Protein AF-A0A2M6UFF2-F1 (afdb_monomer)

Sequence (283 aa):
MGRYRVQVYFRDRIDSVSSISIDEFSKLTEFRKQLEPRGVLYRLFKNDDELQREVRVNIQRPIQEYLKSNEIDFTPHGQPKDFDVSVKDAPAATESAIPVEDFGILDRAEEAEKAIDSTGKSLTRITELMQEIASETNKQVATIESQLISNASSAEKRAFINHFADFLKSKAIALDQEAKAARASFSLFASSIVALAGLQKESQESEKYRSELANFLSVAELMLNTVIENRTSIAGFRTAVVNIPRITIQFNQAKKLLLDAIDECQVFFDEVERGIFEITAKT

Organism: NCBI:txid709803

pLDDT: mean 78.02, std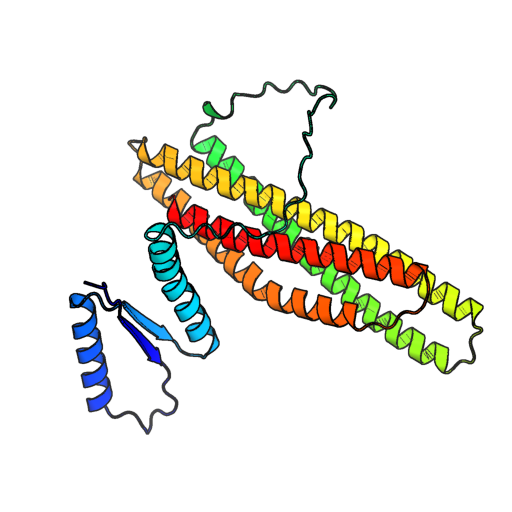 17.99, range [28.48, 97.81]

Radius of gyration: 25.76 Å; Cα contacts (8 Å, |Δi|>4): 200; chains: 1; bounding box: 60×60×69 Å

Mean predicted aligned error: 15.99 Å

Solvent-accessible surface area (backbone atoms only — not comparable to full-atom values): 16074 Å² total; per-residue (Å²): 131,86,84,82,81,61,74,50,80,42,77,63,64,83,92,48,86,91,73,68,54,70,68,58,55,51,50,53,54,52,50,54,66,62,31,61,86,70,73,34,54,70,49,74,25,70,49,72,67,51,42,52,50,54,50,53,63,65,48,49,56,59,50,50,55,51,45,68,72,43,91,63,85,78,71,78,89,78,76,84,82,84,83,86,77,79,89,74,88,75,84,86,74,90,63,89,78,72,58,85,85,75,63,48,68,66,56,30,48,54,50,23,54,54,16,47,52,49,19,53,51,24,53,51,49,42,53,51,52,52,50,52,50,52,54,50,51,54,54,49,50,57,48,50,58,56,43,67,74,64,75,62,51,74,65,58,54,47,53,52,49,41,54,52,17,52,52,42,35,55,51,18,53,53,38,34,51,28,28,52,48,22,40,53,24,41,53,49,20,44,52,26,52,45,50,40,45,54,56,42,77,76,43,93,65,41,70,65,56,47,53,54,53,50,51,54,52,51,53,48,52,53,50,47,52,54,44,60,62,46,48,57,56,51,54,51,50,50,52,54,61,67,68,54,78,87,81,47,74,62,32,46,51,15,52,48,48,32,50,55,20,52,50,44,40,52,52,35,46,55,48,51,54,51,44,52,52,51,37,67,73,71,95

Nearest PDB structures (foldseek):
  6z0c-assembly4_D  TM=3.432E-01  e=5.042E-01  Escherichia coli
  2q12-assembly1_A-2  TM=2.553E-01  e=9.901E+00  Homo sapiens

Secondary structure (DSSP, 8-state):
------EEEEE---S-GGG--HHHHHHHHHHHHHHGGGT-EEEEESSHHHHHHHHHHHHHHHHHHHHHHTT-----S-PPP------------------GGG--HHHHHHHHHHHHHHHHHHHHHHHHHHHHHHHHHHHHHHHHHHHHHTT--HHHHHHHHHHHHHHHHHHHHHHHHHHHHHHHHHHHHHHHHHHHHHHHHH-TTHHHHHHHHHHHHHHHHHHHHHHHHHHHHHHHHHHHHHHSPP--HHHHHHHHHHHHHHHHHHHHHHHHHHHHHHHHHH-

Foldseek 3Di:
DDDDAAEEEAEPEDPDPVPDDPVVVVVVVVVVVVCVVVNHHYDYDHDPVRVVVVCVVVVVVVVVVVCVVPVDDPPPPDDDDDDPPPDDDDDDPDDPPDPPVPDDLVNLLVLLVVLLVQLVVLLVVLVVLLVVLVVVVVVLVVVVVVCVVVPDDPVVVVVSLLVNLVVLLVSLVSLLVSLVRSLVSLVRNLVSLLVSVVNLVVDPPNPVSVVSSVVSLVSLVVVLVVLVVCLVVLVVSLVVLVPDDDDDPSNVVSSVSNNVSSVSNNVSSVSSVVSSVVSVVSD

Structure (mmCIF, N/CA/C/O backbone):
data_AF-A0A2M6UFF2-F1
#
_entry.id   AF-A0A2M6UFF2-F1
#
loop_
_atom_site.group_PDB
_atom_site.id
_atom_site.type_symbol
_atom_site.label_atom_id
_atom_site.label_alt_id
_atom_site.label_comp_id
_atom_site.label_asym_id
_atom_site.label_entity_id
_atom_site.label_seq_id
_atom_site.pdbx_PDB_ins_code
_atom_site.Cartn_x
_atom_site.Cartn_y
_atom_site.Cartn_z
_atom_site.occupancy
_atom_site.B_iso_or_equiv
_atom_site.auth_seq_id
_atom_site.auth_comp_id
_atom_site.auth_asym_id
_atom_site.auth_atom_id
_atom_site.pdbx_PDB_model_num
ATOM 1 N N . MET A 1 1 ? 7.083 -33.370 -28.363 1.00 37.16 1 MET A N 1
ATOM 2 C CA . MET A 1 1 ? 7.884 -33.810 -27.197 1.00 37.16 1 MET A CA 1
ATOM 3 C C . MET A 1 1 ? 7.870 -32.690 -26.171 1.00 37.16 1 MET A C 1
ATOM 5 O O . MET A 1 1 ? 8.161 -31.562 -26.551 1.00 37.16 1 MET A O 1
ATOM 9 N N . GLY A 1 2 ? 7.471 -32.960 -24.926 1.00 46.94 2 GLY A N 1
ATOM 10 C CA . GLY A 1 2 ? 7.447 -31.938 -23.875 1.00 46.94 2 GLY A CA 1
ATOM 11 C C . GLY A 1 2 ? 8.858 -31.421 -23.592 1.00 46.94 2 GLY A C 1
ATOM 12 O O . GLY A 1 2 ? 9.769 -32.213 -23.359 1.00 46.94 2 GLY A O 1
ATOM 13 N N . ARG A 1 3 ? 9.059 -30.101 -23.656 1.00 57.56 3 ARG A N 1
ATOM 14 C CA . ARG A 1 3 ? 10.306 -29.462 -23.215 1.00 57.56 3 ARG A CA 1
ATOM 15 C C . ARG A 1 3 ? 10.318 -29.465 -21.688 1.00 57.56 3 ARG A C 1
ATOM 17 O O . ARG A 1 3 ? 9.652 -28.644 -21.068 1.00 57.56 3 ARG A O 1
ATOM 24 N N . TYR A 1 4 ? 11.063 -30.384 -21.086 1.00 61.44 4 TYR A N 1
ATOM 25 C CA . TYR A 1 4 ? 11.316 -30.362 -19.648 1.00 61.44 4 TYR A CA 1
ATOM 26 C C . TYR A 1 4 ? 12.370 -29.295 -19.338 1.00 61.44 4 TYR A C 1
ATOM 28 O O . TYR A 1 4 ? 13.436 -29.279 -19.953 1.00 61.44 4 TYR A O 1
ATOM 36 N N . ARG A 1 5 ? 12.072 -28.401 -18.391 1.00 65.19 5 ARG A N 1
ATOM 37 C CA . ARG A 1 5 ? 13.051 -27.482 -17.799 1.00 65.19 5 ARG A CA 1
ATOM 38 C C . ARG A 1 5 ? 13.342 -27.948 -16.382 1.00 65.19 5 ARG A C 1
ATOM 40 O O . ARG A 1 5 ? 12.422 -28.109 -15.588 1.00 65.19 5 ARG A O 1
ATOM 47 N N . VAL A 1 6 ? 14.616 -28.177 -16.090 1.00 72.38 6 VAL A N 1
ATOM 48 C CA . VAL A 1 6 ? 15.087 -28.568 -14.759 1.00 72.38 6 VAL A CA 1
ATOM 49 C C . VAL A 1 6 ? 15.699 -27.334 -14.103 1.00 72.38 6 VAL A C 1
ATOM 51 O O . VAL A 1 6 ? 16.464 -26.613 -14.742 1.00 72.38 6 VAL A O 1
ATOM 54 N N . GLN A 1 7 ? 15.335 -27.086 -12.847 1.00 76.38 7 GLN A N 1
ATOM 55 C CA . GLN A 1 7 ? 15.891 -26.025 -12.009 1.00 76.38 7 GLN A CA 1
ATOM 56 C C . GLN A 1 7 ? 16.490 -26.670 -10.760 1.00 76.38 7 GLN A C 1
ATOM 58 O O . GLN A 1 7 ? 15.878 -27.565 -10.177 1.00 76.38 7 GLN A O 1
ATOM 63 N N . VAL A 1 8 ? 17.696 -26.252 -10.376 1.00 80.06 8 VAL A N 1
ATOM 64 C CA . VAL A 1 8 ? 18.430 -26.839 -9.244 1.00 80.06 8 VAL A CA 1
ATOM 65 C C . VAL A 1 8 ? 18.821 -25.734 -8.268 1.00 80.06 8 VAL A C 1
ATOM 67 O O . VAL A 1 8 ? 19.497 -24.778 -8.642 1.00 80.06 8 VAL A O 1
ATOM 70 N N . TYR A 1 9 ? 18.416 -25.870 -7.008 1.00 82.19 9 TYR A N 1
ATOM 71 C CA . TYR A 1 9 ? 18.697 -24.891 -5.959 1.00 82.19 9 TYR A CA 1
ATO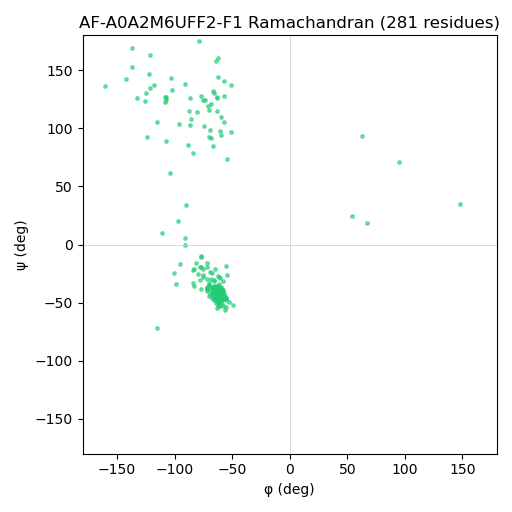M 72 C C . TYR A 1 9 ? 19.741 -25.441 -4.998 1.00 82.19 9 TYR A C 1
ATOM 74 O O . TYR A 1 9 ? 19.587 -26.534 -4.453 1.00 82.19 9 TYR A O 1
ATOM 82 N N . PHE A 1 10 ? 20.804 -24.675 -4.787 1.00 80.50 10 PHE A N 1
ATOM 83 C CA . PHE A 1 10 ? 21.897 -25.043 -3.903 1.00 80.50 10 PHE A CA 1
ATOM 84 C C . PHE A 1 10 ? 21.851 -24.188 -2.644 1.00 80.50 10 PHE A C 1
ATOM 86 O O . PHE A 1 10 ? 21.935 -22.964 -2.714 1.00 80.50 10 PHE A O 1
ATOM 93 N N . ARG A 1 11 ? 21.768 -24.838 -1.484 1.00 79.19 11 ARG A N 1
ATOM 94 C CA . ARG A 1 11 ? 21.894 -24.146 -0.205 1.00 79.19 11 ARG A CA 1
ATOM 95 C C . ARG A 1 11 ? 23.346 -23.714 -0.013 1.00 79.19 11 ARG A C 1
ATOM 97 O O . ARG A 1 11 ? 24.239 -24.557 0.012 1.00 79.19 11 ARG A O 1
ATOM 104 N N . ASP A 1 12 ? 23.573 -22.415 0.110 1.00 75.31 12 ASP A N 1
ATOM 105 C CA . ASP A 1 12 ? 24.880 -21.788 0.293 1.00 75.31 12 ASP A CA 1
ATOM 106 C C . ASP A 1 12 ? 25.053 -21.346 1.749 1.00 75.31 12 ASP A C 1
ATOM 108 O O . ASP A 1 12 ? 25.150 -20.164 2.079 1.00 75.31 12 ASP A O 1
ATOM 112 N N . ARG A 1 13 ? 25.005 -22.329 2.653 1.00 66.81 13 ARG A N 1
ATOM 113 C CA . ARG A 1 13 ? 25.180 -22.115 4.088 1.00 66.81 13 ARG A CA 1
ATOM 114 C C . ARG A 1 13 ? 26.158 -23.138 4.647 1.00 66.81 13 ARG A C 1
ATOM 116 O O . ARG A 1 13 ? 25.973 -24.340 4.479 1.00 66.81 13 ARG A O 1
ATOM 123 N N . ILE A 1 14 ? 27.186 -22.642 5.328 1.00 61.25 14 ILE A N 1
ATOM 124 C CA . ILE A 1 14 ? 28.115 -23.455 6.112 1.00 61.25 14 ILE A CA 1
ATOM 125 C C . ILE A 1 14 ? 27.630 -23.405 7.558 1.00 61.25 14 ILE A C 1
ATOM 127 O O . ILE A 1 14 ? 27.804 -22.396 8.238 1.00 61.25 14 ILE A O 1
ATOM 131 N N . ASP A 1 15 ? 27.000 -24.482 8.021 1.00 59.91 15 ASP A N 1
ATOM 132 C CA . ASP A 1 15 ? 26.484 -24.566 9.394 1.00 59.91 15 ASP A CA 1
ATOM 133 C C . ASP A 1 15 ? 27.586 -24.859 10.429 1.00 59.91 15 ASP A C 1
ATOM 135 O O . ASP A 1 15 ? 27.414 -24.578 11.613 1.00 59.91 15 ASP A O 1
ATOM 139 N N . SER A 1 16 ? 28.741 -25.376 9.995 1.00 47.94 16 SER A N 1
ATOM 140 C CA . SER A 1 16 ? 29.930 -25.566 10.829 1.00 47.94 16 SER A CA 1
ATOM 141 C C . SER A 1 16 ? 31.189 -25.722 9.970 1.00 47.94 16 SER A C 1
ATOM 143 O O . SER A 1 16 ? 31.192 -26.447 8.978 1.00 47.94 16 SER A O 1
ATOM 145 N N . VAL A 1 17 ? 32.285 -25.065 10.360 1.00 51.28 17 VAL A N 1
ATOM 146 C CA . VAL A 1 17 ? 33.595 -25.176 9.682 1.00 51.28 17 VAL A CA 1
ATOM 147 C C . VAL A 1 17 ? 34.199 -26.579 9.867 1.00 51.28 17 VAL A C 1
ATOM 149 O O . VAL A 1 17 ? 34.960 -27.048 9.026 1.00 51.28 17 VAL A O 1
ATOM 152 N N . SER A 1 18 ? 33.806 -27.288 10.930 1.00 54.75 18 SER A N 1
ATOM 153 C CA . SER A 1 18 ? 34.310 -28.619 11.298 1.00 54.75 18 SER A CA 1
ATOM 154 C C . SER A 1 18 ? 33.734 -29.766 10.458 1.00 54.75 18 SER A C 1
ATOM 156 O O . SER A 1 18 ? 34.195 -30.896 10.589 1.00 54.75 18 SER A O 1
ATOM 158 N N . SER A 1 19 ? 32.713 -29.505 9.635 1.00 56.53 19 SER A N 1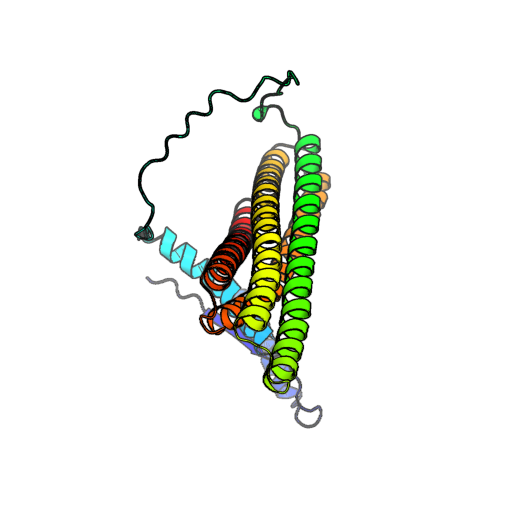
ATOM 159 C CA . SER A 1 19 ? 32.008 -30.511 8.823 1.00 56.53 19 SER A CA 1
ATOM 160 C C . SER A 1 19 ? 32.255 -30.370 7.317 1.00 56.53 19 SER A C 1
ATOM 162 O O . SER A 1 19 ? 31.566 -31.006 6.525 1.00 56.53 19 SER A O 1
ATOM 164 N N . ILE A 1 20 ? 33.205 -29.528 6.898 1.00 56.59 20 ILE A N 1
ATOM 165 C CA . ILE A 1 20 ? 33.500 -29.297 5.479 1.00 56.59 20 ILE A CA 1
ATOM 166 C C . ILE A 1 20 ? 34.487 -30.356 4.982 1.00 56.59 20 ILE A C 1
ATOM 168 O O . ILE A 1 20 ? 35.680 -30.300 5.281 1.00 56.59 20 ILE A O 1
ATOM 172 N N . SER A 1 21 ? 34.008 -31.293 4.165 1.00 65.12 21 SER A N 1
ATOM 173 C CA . SER A 1 21 ? 34.880 -32.116 3.327 1.00 65.12 21 SER A CA 1
ATOM 174 C C . SER A 1 21 ? 35.266 -31.322 2.075 1.00 65.12 21 SER A C 1
ATOM 176 O O . SER A 1 21 ? 34.421 -31.002 1.236 1.00 65.12 21 SER A O 1
ATOM 178 N N . ILE A 1 22 ? 36.552 -30.986 1.935 1.00 65.50 22 ILE A N 1
ATOM 179 C CA . ILE A 1 22 ? 37.093 -30.249 0.774 1.00 65.50 22 ILE A CA 1
ATOM 180 C C . ILE A 1 22 ? 36.807 -30.998 -0.545 1.00 65.50 22 ILE A C 1
ATOM 182 O O . ILE A 1 22 ? 36.553 -30.375 -1.582 1.00 65.50 22 ILE A O 1
ATOM 186 N N . ASP A 1 23 ? 36.763 -32.332 -0.494 1.00 72.50 23 ASP A N 1
ATOM 187 C CA . ASP A 1 23 ? 36.422 -33.186 -1.634 1.00 72.50 23 ASP A CA 1
ATOM 188 C C . ASP A 1 23 ? 34.960 -33.025 -2.074 1.00 72.50 23 ASP A C 1
ATOM 190 O O . ASP A 1 23 ? 34.666 -33.027 -3.271 1.00 72.50 23 ASP A O 1
ATOM 194 N N . GLU A 1 24 ? 34.026 -32.858 -1.136 1.00 69.31 24 GLU A N 1
ATOM 195 C CA . GLU A 1 24 ? 32.605 -32.667 -1.454 1.00 69.31 24 GLU A CA 1
ATOM 196 C C . GLU A 1 24 ? 32.347 -31.290 -2.063 1.00 69.31 24 GLU A C 1
ATOM 198 O O . GLU A 1 24 ? 31.610 -31.173 -3.042 1.00 69.31 24 GLU A O 1
ATOM 203 N N . PHE A 1 25 ? 33.015 -30.254 -1.549 1.00 68.94 25 PHE A N 1
ATOM 204 C CA . PHE A 1 25 ? 32.926 -28.903 -2.103 1.00 68.94 25 PHE A CA 1
ATOM 205 C C . PHE A 1 25 ? 33.487 -28.829 -3.531 1.00 68.94 25 PHE A C 1
ATOM 207 O O . PHE A 1 25 ? 32.900 -28.187 -4.409 1.00 68.94 25 PHE A O 1
ATOM 214 N N . SER A 1 26 ? 34.589 -29.541 -3.788 1.00 70.06 26 SER A N 1
ATOM 215 C CA . SER A 1 26 ? 35.190 -29.637 -5.122 1.00 70.06 26 SER A CA 1
ATOM 216 C C . SER A 1 26 ? 34.247 -30.332 -6.110 1.00 70.06 26 SER A C 1
ATOM 218 O O . SER A 1 26 ? 33.977 -29.790 -7.183 1.00 70.06 26 SER A O 1
ATOM 220 N N . LYS A 1 27 ? 33.639 -31.460 -5.711 1.00 79.06 27 LYS A N 1
ATOM 221 C CA . LYS A 1 27 ? 32.631 -32.178 -6.515 1.00 79.06 27 LYS A CA 1
ATOM 222 C C . LYS A 1 27 ? 31.377 -31.342 -6.777 1.00 79.06 27 LYS A C 1
ATOM 224 O O . LYS A 1 27 ? 30.860 -31.350 -7.890 1.00 79.06 27 LYS A O 1
ATOM 229 N N . LEU A 1 28 ? 30.896 -30.591 -5.784 1.00 76.19 28 LEU A N 1
ATOM 230 C CA . LEU A 1 28 ? 29.737 -29.704 -5.929 1.00 76.19 28 LEU A CA 1
ATOM 231 C C . LEU A 1 28 ? 30.023 -28.566 -6.920 1.00 76.19 28 LEU A C 1
ATOM 233 O O . LEU A 1 28 ? 29.180 -28.226 -7.749 1.00 76.19 28 LEU A O 1
ATOM 237 N N . THR A 1 29 ? 31.224 -27.994 -6.853 1.00 73.06 29 THR A N 1
ATOM 238 C CA . THR A 1 29 ? 31.666 -26.924 -7.755 1.00 73.06 29 THR A CA 1
ATOM 239 C C . THR A 1 29 ? 31.807 -27.430 -9.189 1.00 73.06 29 THR A C 1
ATOM 241 O O . THR A 1 29 ? 31.383 -26.757 -10.129 1.00 73.06 29 THR A O 1
ATOM 244 N N . GLU A 1 30 ? 32.349 -28.633 -9.368 1.00 79.69 30 GLU A N 1
ATOM 245 C CA . GLU A 1 30 ? 32.448 -29.281 -10.675 1.00 79.69 30 GLU A CA 1
ATOM 246 C C . GLU A 1 30 ? 31.064 -29.626 -11.242 1.00 79.69 30 GLU A C 1
ATOM 248 O O . GLU A 1 30 ? 30.782 -29.337 -12.404 1.00 79.69 30 GLU A O 1
ATOM 253 N N . PHE A 1 31 ? 30.153 -30.131 -10.405 1.00 80.44 31 PHE A N 1
ATOM 254 C CA . PHE A 1 31 ? 28.770 -30.399 -10.793 1.00 80.44 31 PHE A CA 1
ATOM 255 C C . PHE A 1 31 ? 28.038 -29.127 -11.246 1.00 80.44 31 PHE A C 1
ATOM 257 O O . PHE A 1 31 ? 27.399 -29.137 -12.294 1.00 80.44 31 PHE A O 1
ATOM 264 N N . ARG A 1 32 ? 28.190 -28.000 -10.532 1.00 76.75 32 ARG A N 1
ATOM 265 C CA . ARG A 1 32 ? 27.619 -26.697 -10.936 1.00 76.75 32 ARG A CA 1
ATOM 266 C C . ARG A 1 32 ? 28.105 -26.266 -12.324 1.00 76.75 32 ARG A C 1
ATOM 268 O O . ARG A 1 32 ? 27.287 -25.907 -13.169 1.00 76.75 32 ARG A O 1
ATOM 275 N N . LYS A 1 33 ? 29.409 -26.392 -12.594 1.00 76.06 33 LYS A N 1
ATOM 276 C CA . LYS A 1 33 ? 29.998 -26.090 -13.913 1.00 76.06 33 LYS A CA 1
ATOM 277 C C . LYS A 1 33 ? 29.465 -26.989 -15.033 1.00 76.06 33 LYS A C 1
ATOM 279 O O . LYS A 1 33 ? 29.435 -26.572 -16.183 1.00 76.06 33 LYS A O 1
ATOM 284 N N . GLN A 1 34 ? 29.025 -28.209 -14.720 1.00 79.81 34 GLN A N 1
ATOM 285 C CA . GLN A 1 34 ? 28.427 -29.126 -15.698 1.00 79.81 34 GLN A CA 1
ATOM 286 C C . GLN A 1 34 ? 26.942 -28.840 -15.992 1.00 79.81 34 GLN A C 1
ATOM 288 O O . GLN A 1 34 ? 26.419 -29.343 -16.990 1.00 79.81 34 GLN A O 1
ATOM 293 N N . LEU A 1 35 ? 26.253 -28.054 -15.156 1.00 75.38 35 LEU A N 1
ATOM 294 C CA . LEU A 1 35 ? 24.835 -27.713 -15.336 1.00 75.38 35 LEU A CA 1
ATOM 295 C C . LEU A 1 35 ? 24.622 -26.547 -16.309 1.00 75.38 35 LEU A C 1
ATOM 297 O O . LEU A 1 35 ? 23.674 -26.576 -17.096 1.00 75.38 35 LEU A O 1
ATOM 301 N N . GLU A 1 36 ? 25.527 -25.569 -16.300 1.00 61.81 36 GLU A N 1
ATOM 302 C CA . GLU A 1 36 ? 25.459 -24.366 -17.139 1.00 61.81 36 GLU A CA 1
ATOM 303 C C . GLU A 1 36 ? 25.374 -24.683 -18.653 1.00 61.81 36 GLU A C 1
ATOM 305 O O . GLU A 1 36 ? 24.465 -24.177 -19.315 1.00 61.81 36 GLU A O 1
ATOM 310 N N . PRO A 1 37 ? 26.179 -25.614 -19.217 1.00 68.19 37 PRO A N 1
ATOM 311 C CA . PRO A 1 37 ? 26.109 -25.969 -20.638 1.00 68.19 37 PRO A CA 1
ATOM 312 C C . PRO A 1 37 ? 24.862 -26.782 -21.010 1.00 68.19 37 PRO A C 1
ATOM 314 O O . PRO A 1 37 ? 24.540 -26.919 -22.188 1.00 68.19 37 PRO A O 1
ATOM 317 N N . ARG A 1 38 ? 24.164 -27.364 -20.024 1.00 67.75 38 ARG A N 1
ATOM 318 C CA . ARG A 1 38 ? 22.971 -28.204 -20.231 1.00 67.75 38 ARG A CA 1
ATOM 319 C C . ARG A 1 38 ? 21.668 -27.402 -20.193 1.00 67.75 38 ARG A C 1
ATOM 321 O O . ARG A 1 38 ? 20.593 -27.996 -20.240 1.00 67.75 38 ARG A O 1
ATOM 328 N N . GLY A 1 39 ? 21.753 -26.072 -20.099 1.00 57.91 39 GLY A N 1
ATOM 329 C CA . GLY A 1 39 ? 20.587 -25.189 -20.016 1.00 57.91 39 GLY A CA 1
ATOM 330 C C . GLY A 1 39 ? 19.788 -25.356 -18.719 1.00 57.91 39 GLY A C 1
ATOM 331 O O . GLY A 1 39 ? 18.616 -24.983 -18.669 1.00 57.91 39 GLY A O 1
ATOM 332 N N . VAL A 1 40 ? 20.399 -25.944 -17.683 1.00 64.69 40 VAL A N 1
ATOM 333 C CA . VAL A 1 40 ? 19.797 -26.111 -16.358 1.00 64.69 40 VAL A CA 1
ATOM 334 C C . VAL A 1 40 ? 20.101 -24.857 -15.550 1.00 64.69 40 VAL A C 1
ATOM 336 O O . VAL A 1 40 ? 21.259 -24.570 -15.249 1.00 64.69 40 VAL A O 1
ATOM 339 N N . LEU A 1 41 ? 19.060 -24.099 -15.203 1.00 65.38 41 LEU A N 1
ATOM 340 C CA . LEU A 1 41 ? 19.210 -22.904 -14.380 1.00 65.38 41 LEU A CA 1
ATOM 341 C C . LEU A 1 41 ? 19.491 -23.338 -12.938 1.00 65.38 41 LEU A C 1
ATOM 343 O O . LEU A 1 41 ? 18.708 -24.099 -12.361 1.00 65.38 41 LEU A O 1
ATOM 347 N N . TYR A 1 42 ? 20.589 -22.859 -12.355 1.00 73.12 42 TYR A N 1
ATOM 348 C CA . TYR A 1 42 ? 20.862 -23.067 -10.939 1.00 73.12 42 TYR A CA 1
ATOM 349 C C . TYR A 1 42 ? 21.045 -21.753 -10.186 1.00 73.12 42 TYR A C 1
ATOM 351 O O . TYR A 1 42 ? 21.531 -20.754 -10.727 1.00 73.12 42 TYR A O 1
ATOM 359 N N . ARG A 1 43 ? 20.621 -21.761 -8.922 1.00 77.31 43 ARG A N 1
ATOM 360 C CA . ARG A 1 43 ? 20.675 -20.611 -8.014 1.00 77.31 43 ARG A CA 1
ATOM 361 C C . ARG A 1 43 ? 21.140 -21.036 -6.630 1.00 77.31 43 ARG A C 1
ATOM 363 O O . ARG A 1 43 ? 20.983 -22.194 -6.240 1.00 77.31 43 ARG A O 1
ATOM 370 N N . LEU A 1 44 ? 21.757 -20.093 -5.929 1.00 79.00 44 LEU A N 1
ATOM 371 C CA . LEU A 1 44 ? 22.240 -20.250 -4.563 1.00 79.00 44 LEU A CA 1
ATOM 372 C C . LEU A 1 44 ? 21.268 -19.548 -3.619 1.00 79.00 44 LEU A C 1
ATOM 374 O O . LEU A 1 44 ? 20.736 -18.505 -3.980 1.00 79.00 44 LEU A O 1
ATOM 378 N N . PHE A 1 45 ? 21.041 -20.116 -2.440 1.00 83.81 45 PHE A N 1
ATOM 379 C CA . PHE A 1 45 ? 20.221 -19.488 -1.404 1.00 83.81 45 PHE A CA 1
ATOM 380 C C . PHE A 1 45 ? 20.810 -19.754 -0.020 1.00 83.81 45 PHE A C 1
ATOM 382 O O . PHE A 1 45 ? 21.311 -20.845 0.251 1.00 83.81 45 PHE A O 1
ATOM 389 N N . LYS A 1 46 ? 20.740 -18.777 0.878 1.00 76.94 46 LYS A N 1
ATOM 390 C CA . LYS A 1 46 ? 21.311 -18.855 2.230 1.00 76.94 46 LYS A CA 1
ATOM 391 C C . LYS A 1 46 ? 20.262 -19.217 3.274 1.00 76.94 46 LYS A C 1
ATOM 393 O O . LYS A 1 46 ? 20.563 -19.917 4.245 1.00 76.94 46 LYS A O 1
ATOM 398 N N . ASN A 1 47 ? 19.032 -18.755 3.074 1.00 79.38 47 ASN A N 1
ATOM 399 C CA . ASN A 1 47 ? 17.904 -18.959 3.976 1.00 79.38 47 ASN A CA 1
ATOM 400 C C . ASN A 1 47 ? 16.624 -19.320 3.204 1.00 79.38 47 ASN A C 1
ATOM 402 O O . ASN A 1 47 ? 16.578 -19.270 1.974 1.00 79.38 47 ASN A O 1
ATOM 406 N N . ASP A 1 48 ? 15.601 -19.738 3.944 1.00 81.31 48 ASP A N 1
ATOM 407 C CA . ASP A 1 48 ? 14.367 -20.266 3.359 1.00 81.31 48 ASP A CA 1
ATOM 408 C C . ASP A 1 48 ? 13.567 -19.172 2.627 1.00 81.31 48 ASP A C 1
ATOM 410 O O . ASP A 1 48 ? 12.923 -19.460 1.618 1.00 81.31 48 ASP A O 1
ATOM 414 N N . ASP A 1 49 ? 13.674 -17.914 3.062 1.00 73.81 49 ASP A N 1
ATOM 415 C CA . ASP A 1 49 ? 13.029 -16.763 2.416 1.00 73.81 49 ASP A CA 1
ATOM 416 C C . ASP A 1 49 ? 13.637 -16.469 1.034 1.00 73.81 49 ASP A C 1
ATOM 418 O O . ASP A 1 49 ? 12.918 -16.227 0.061 1.00 73.81 49 ASP A O 1
ATOM 422 N N . GLU A 1 50 ? 14.965 -16.554 0.913 1.00 75.94 50 GLU A N 1
ATOM 423 C CA . GLU A 1 50 ? 15.693 -16.404 -0.350 1.00 75.94 50 GLU A CA 1
ATOM 424 C C . GLU A 1 50 ? 15.367 -17.555 -1.309 1.00 75.94 50 GLU A C 1
ATOM 426 O O . GLU A 1 50 ? 15.128 -17.319 -2.493 1.00 75.94 50 GLU A O 1
ATOM 431 N N . LEU A 1 51 ? 15.237 -18.788 -0.800 1.00 82.50 51 LEU A N 1
ATOM 432 C CA . LEU A 1 51 ? 14.750 -19.914 -1.600 1.00 82.50 51 LEU A CA 1
ATOM 433 C C . LEU A 1 51 ? 13.331 -19.659 -2.117 1.00 82.50 51 LEU A C 1
ATOM 435 O O . LEU A 1 51 ? 13.071 -19.866 -3.300 1.00 82.50 51 LEU A O 1
ATOM 439 N N . GLN A 1 52 ? 12.409 -19.206 -1.263 1.00 78.69 52 GLN A N 1
ATOM 440 C CA . GLN A 1 52 ? 11.036 -18.908 -1.680 1.00 78.69 52 GLN A CA 1
ATOM 441 C C . GLN A 1 52 ? 10.986 -17.812 -2.748 1.00 78.69 52 GLN A C 1
ATOM 443 O O . GLN A 1 52 ? 10.234 -17.941 -3.720 1.00 78.69 52 GLN A O 1
ATOM 448 N N . ARG A 1 53 ? 11.799 -16.760 -2.594 1.00 77.12 53 ARG A N 1
ATOM 449 C CA . ARG A 1 53 ? 11.938 -15.678 -3.575 1.00 77.12 53 ARG A CA 1
ATOM 450 C C . ARG A 1 53 ? 12.440 -16.219 -4.916 1.00 77.12 53 ARG A C 1
ATOM 452 O O . ARG A 1 53 ? 11.777 -16.026 -5.935 1.00 77.12 53 ARG A O 1
ATOM 459 N N . GLU A 1 54 ? 13.546 -16.960 -4.911 1.00 78.94 54 GLU A N 1
ATOM 460 C CA . GLU A 1 54 ? 14.152 -17.529 -6.120 1.00 78.94 54 GLU A CA 1
ATOM 461 C C . GLU A 1 54 ? 13.238 -18.548 -6.812 1.00 78.94 54 GLU A C 1
ATOM 463 O O . GLU A 1 54 ? 13.130 -18.567 -8.039 1.00 78.94 54 GLU A O 1
ATOM 468 N N . VAL A 1 55 ? 12.536 -19.390 -6.055 1.00 80.12 55 VAL A N 1
ATOM 469 C CA . VAL A 1 55 ? 11.566 -20.344 -6.608 1.00 80.12 55 VAL A CA 1
ATOM 470 C C . VAL A 1 55 ? 10.394 -19.608 -7.255 1.00 80.12 55 VAL A C 1
ATOM 472 O O . VAL A 1 55 ? 10.014 -19.937 -8.380 1.00 80.12 55 VAL A O 1
ATOM 475 N N . ARG A 1 56 ? 9.847 -18.574 -6.602 1.00 75.75 56 ARG A N 1
ATOM 476 C CA . ARG A 1 56 ? 8.714 -17.801 -7.133 1.00 75.75 56 ARG A CA 1
ATOM 477 C C . ARG A 1 56 ? 9.069 -17.114 -8.451 1.00 75.75 56 ARG A C 1
ATOM 479 O O . ARG A 1 56 ? 8.345 -17.288 -9.430 1.00 75.75 56 ARG A O 1
ATOM 486 N N . VAL A 1 57 ? 10.204 -16.417 -8.497 1.00 72.06 57 VAL A N 1
ATOM 487 C CA . VAL A 1 57 ? 10.688 -15.725 -9.705 1.00 72.06 57 VAL A CA 1
ATOM 488 C C . VAL A 1 57 ? 10.901 -16.711 -10.859 1.00 72.06 57 VAL A C 1
ATOM 490 O O . VAL A 1 57 ? 10.477 -16.467 -11.991 1.00 72.06 57 VAL A O 1
ATOM 493 N N . ASN A 1 58 ? 11.521 -17.859 -10.580 1.00 71.19 58 ASN A N 1
ATOM 494 C CA . ASN A 1 58 ? 11.944 -18.790 -11.624 1.00 71.19 58 ASN A CA 1
ATOM 495 C C . ASN A 1 58 ? 10.839 -19.742 -12.107 1.00 71.19 58 ASN A C 1
ATOM 497 O O . ASN A 1 58 ? 10.946 -20.254 -13.222 1.00 71.19 58 ASN A O 1
ATOM 501 N N . ILE A 1 59 ? 9.778 -19.971 -11.326 1.00 76.81 59 ILE A N 1
ATOM 502 C CA . ILE A 1 59 ? 8.615 -20.772 -11.742 1.00 76.81 59 ILE A CA 1
ATOM 503 C C . ILE A 1 59 ? 7.608 -19.934 -12.543 1.00 76.81 59 ILE A C 1
ATOM 505 O O . ILE A 1 59 ? 6.987 -20.445 -13.478 1.00 76.81 59 ILE A O 1
ATOM 509 N N . GLN A 1 60 ? 7.463 -18.644 -12.235 1.00 66.69 60 GLN A N 1
ATOM 510 C CA . GLN A 1 60 ? 6.455 -17.799 -12.881 1.00 66.69 60 GLN A CA 1
ATOM 511 C C . GLN A 1 60 ? 6.704 -17.609 -14.383 1.00 66.69 60 GLN A C 1
ATOM 513 O O . GLN A 1 60 ? 5.758 -17.685 -15.165 1.00 66.69 60 GLN A O 1
ATOM 518 N N . ARG A 1 61 ? 7.962 -17.456 -14.817 1.00 66.44 61 ARG A N 1
ATOM 519 C CA . ARG A 1 61 ? 8.302 -17.291 -16.242 1.00 66.44 61 ARG A CA 1
ATOM 520 C C . ARG A 1 61 ? 7.955 -18.537 -17.090 1.00 66.44 61 ARG A C 1
ATOM 522 O O . ARG A 1 61 ? 7.237 -18.384 -18.076 1.00 66.44 61 ARG A O 1
ATOM 529 N N . PRO A 1 62 ? 8.349 -19.773 -16.714 1.00 67.44 62 PRO A N 1
ATOM 530 C CA . PRO A 1 62 ? 7.891 -20.996 -17.379 1.00 67.44 62 PRO A CA 1
ATOM 531 C C . PRO A 1 62 ? 6.371 -21.196 -17.364 1.00 67.44 62 PRO A C 1
ATOM 533 O O . PRO A 1 62 ? 5.825 -21.656 -18.363 1.00 67.44 62 PRO A O 1
ATOM 536 N N . ILE A 1 63 ? 5.683 -20.852 -16.266 1.00 70.31 63 ILE A N 1
ATOM 537 C CA . ILE A 1 63 ? 4.216 -20.943 -16.194 1.00 70.31 63 ILE A CA 1
ATOM 538 C C . ILE A 1 63 ? 3.574 -19.974 -17.185 1.00 70.31 63 ILE A C 1
ATOM 540 O O . ILE A 1 63 ? 2.686 -20.372 -17.927 1.00 70.31 63 ILE A O 1
ATOM 544 N N . GLN A 1 64 ? 4.034 -18.726 -17.252 1.00 63.31 64 GLN A N 1
ATOM 545 C CA . GLN A 1 64 ? 3.504 -17.752 -18.205 1.00 63.31 64 GLN A CA 1
ATOM 546 C C . GLN A 1 64 ? 3.797 -18.140 -19.656 1.00 63.31 64 GLN A C 1
ATOM 548 O O . GLN A 1 64 ? 2.931 -17.987 -20.509 1.00 63.31 64 GLN A O 1
ATOM 553 N N . GLU A 1 65 ? 4.979 -18.684 -19.954 1.00 67.88 65 GLU A N 1
ATOM 554 C CA . GLU A 1 65 ? 5.282 -19.231 -21.283 1.00 67.88 65 GLU A CA 1
ATOM 555 C C . GLU A 1 65 ? 4.367 -20.417 -21.629 1.00 67.88 65 GLU A C 1
ATOM 557 O O . GLU A 1 65 ? 3.891 -20.513 -22.760 1.00 67.88 65 GLU A O 1
ATOM 562 N N . TYR A 1 66 ? 4.065 -21.288 -20.660 1.00 67.50 66 TYR A N 1
ATOM 563 C CA . TYR A 1 66 ? 3.119 -22.393 -20.828 1.00 67.50 66 TYR A CA 1
ATOM 564 C C . TYR A 1 66 ? 1.673 -21.909 -21.026 1.00 67.50 66 TYR A C 1
ATOM 566 O O . TYR A 1 66 ? 0.974 -22.438 -21.885 1.00 67.50 66 TYR A O 1
ATOM 574 N N . LEU A 1 67 ? 1.240 -20.890 -20.277 1.00 67.12 67 LEU A N 1
ATOM 575 C CA . LEU A 1 67 ? -0.089 -20.274 -20.386 1.00 67.12 67 LEU A CA 1
ATOM 576 C C . LEU A 1 67 ? -0.255 -19.438 -21.663 1.00 67.12 67 LEU A C 1
ATOM 578 O O . LEU A 1 67 ? -1.354 -19.329 -22.178 1.00 67.12 67 LEU A O 1
ATOM 582 N N . LYS A 1 68 ? 0.821 -18.852 -22.198 1.00 65.62 68 LYS A N 1
ATOM 583 C CA . LYS A 1 68 ? 0.793 -18.164 -23.500 1.00 65.62 68 LYS A CA 1
ATOM 584 C C . LYS A 1 68 ? 0.820 -19.139 -24.676 1.00 65.62 68 LYS A C 1
ATOM 586 O O . LYS A 1 68 ? 0.296 -18.824 -25.735 1.00 65.62 68 LYS A O 1
ATOM 591 N N . SER A 1 69 ? 1.455 -20.302 -24.507 1.00 61.66 69 SER A N 1
ATOM 592 C CA . SER A 1 69 ? 1.567 -21.322 -25.563 1.00 61.66 69 SER A CA 1
ATOM 593 C C . SER A 1 69 ? 0.343 -22.238 -25.649 1.00 61.66 69 SER A C 1
ATOM 595 O O . SER A 1 69 ? 0.124 -22.860 -26.684 1.00 61.66 69 SER A O 1
ATOM 597 N N . ASN A 1 70 ? -0.438 -22.337 -24.573 1.00 55.00 70 ASN A N 1
ATOM 598 C CA . ASN A 1 70 ? -1.733 -23.003 -24.550 1.00 55.00 70 ASN A CA 1
ATOM 599 C C . ASN A 1 70 ? -2.768 -21.922 -24.257 1.00 55.00 70 ASN A C 1
ATOM 601 O O . ASN A 1 70 ? -2.811 -21.489 -23.115 1.00 55.00 70 ASN A O 1
ATOM 605 N N . GLU A 1 71 ? -3.547 -21.481 -25.249 1.00 48.00 71 GLU A N 1
ATOM 606 C CA . GLU A 1 71 ? -4.633 -20.487 -25.131 1.00 48.00 71 GLU A CA 1
ATOM 607 C C . GLU A 1 71 ? -5.666 -20.877 -24.052 1.00 48.00 71 GLU A C 1
ATOM 609 O O . GLU A 1 71 ? -6.767 -21.342 -24.335 1.00 48.00 71 GLU A O 1
ATOM 6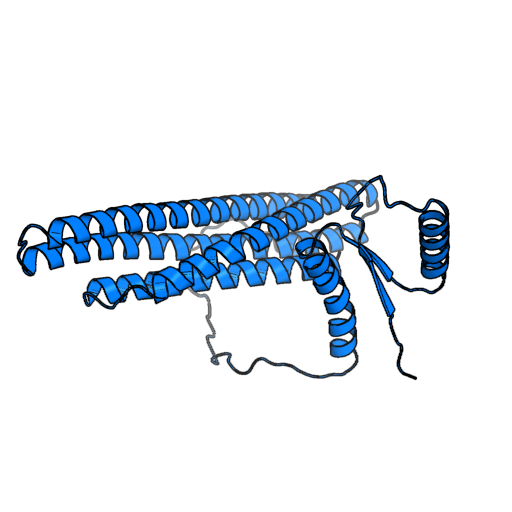14 N N . ILE A 1 72 ? -5.301 -20.741 -22.783 1.00 48.88 72 ILE A N 1
ATOM 615 C CA . ILE A 1 72 ? -6.176 -20.950 -21.641 1.00 48.88 72 ILE A CA 1
ATOM 616 C C . ILE A 1 72 ? -6.447 -19.559 -21.096 1.00 48.88 72 ILE A C 1
ATOM 618 O O . ILE A 1 72 ? -5.712 -19.041 -20.252 1.00 48.88 72 ILE A O 1
ATOM 622 N N . ASP A 1 73 ? -7.504 -18.957 -21.636 1.00 38.25 73 ASP A N 1
ATOM 623 C CA . ASP A 1 73 ? -8.105 -17.729 -21.136 1.00 38.25 73 ASP A CA 1
ATOM 624 C C . ASP A 1 73 ? -8.573 -17.953 -19.693 1.00 38.25 73 ASP A C 1
ATOM 626 O O . ASP A 1 73 ? -9.675 -18.429 -19.417 1.00 38.25 73 ASP A O 1
ATOM 630 N N . PHE A 1 74 ? -7.722 -17.597 -18.736 1.00 41.62 74 PHE A N 1
ATOM 631 C CA . PHE A 1 74 ? -8.171 -17.311 -17.384 1.00 41.62 74 PHE A CA 1
ATOM 632 C C . PHE A 1 74 ? -8.635 -15.859 -17.339 1.00 41.62 74 PHE A C 1
ATOM 634 O O . PHE A 1 74 ? -7.935 -14.984 -16.840 1.00 41.62 74 PHE A O 1
ATOM 641 N N . THR A 1 75 ? -9.844 -15.598 -17.837 1.00 34.12 75 THR A N 1
ATOM 642 C CA . THR A 1 75 ? -10.606 -14.426 -17.393 1.00 34.12 75 THR A CA 1
ATOM 643 C C . THR A 1 75 ? -11.045 -14.687 -15.949 1.00 34.12 75 THR A C 1
ATOM 645 O O . THR A 1 75 ? -11.829 -15.620 -15.729 1.00 34.12 75 THR A O 1
ATOM 648 N N . PRO A 1 76 ? -10.598 -13.912 -14.946 1.00 39.25 76 PRO A N 1
ATOM 649 C CA . PRO A 1 76 ? -11.178 -13.989 -13.616 1.00 39.25 76 PRO A CA 1
ATOM 650 C C . PRO A 1 76 ? -12.643 -13.558 -13.725 1.00 39.25 76 PRO A C 1
ATOM 652 O O . PRO A 1 76 ? -12.951 -12.425 -14.094 1.00 39.25 76 PRO A O 1
ATOM 655 N N . HIS A 1 77 ? -13.564 -14.484 -13.465 1.00 35.75 77 HIS A N 1
ATOM 656 C CA . HIS A 1 77 ? -14.983 -14.177 -13.351 1.00 35.75 77 HIS A CA 1
ATOM 657 C C . HIS A 1 77 ? -15.196 -13.168 -12.218 1.00 35.75 77 HIS A C 1
ATOM 659 O O . HIS A 1 77 ? -15.050 -13.515 -11.048 1.00 35.75 77 HIS A O 1
ATOM 665 N N . GLY A 1 78 ? -15.555 -11.932 -12.576 1.00 34.91 78 GLY A N 1
ATOM 666 C CA . GLY A 1 78 ? -15.977 -10.922 -11.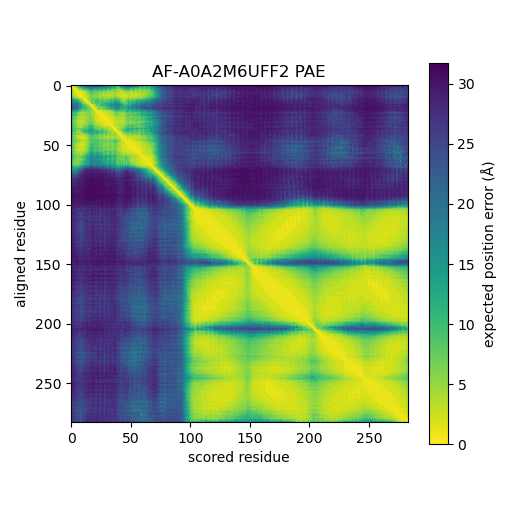606 1.00 34.91 78 GLY A CA 1
ATOM 667 C C . GLY A 1 78 ? -15.639 -9.468 -11.934 1.00 34.91 78 GLY A C 1
ATOM 668 O O . GLY A 1 78 ? -15.374 -8.717 -11.005 1.00 34.91 78 GLY A O 1
ATOM 669 N N . GLN A 1 79 ? -15.651 -9.036 -13.198 1.00 33.16 79 GLN A N 1
ATOM 670 C CA . GLN A 1 79 ? -15.797 -7.603 -13.488 1.00 33.16 79 GLN A CA 1
ATOM 671 C C . GLN A 1 79 ? -17.293 -7.250 -13.548 1.00 33.16 79 GLN A C 1
ATOM 673 O O . GLN A 1 79 ? -18.029 -7.891 -14.305 1.00 33.16 79 GLN A O 1
ATOM 678 N N . PRO A 1 80 ? -17.780 -6.257 -12.780 1.00 34.78 80 PRO A N 1
ATOM 679 C CA . PRO A 1 80 ? -19.076 -5.654 -13.044 1.00 34.78 80 PRO A CA 1
ATOM 680 C C . PRO A 1 80 ? -19.004 -4.917 -14.383 1.00 34.78 80 PRO A C 1
ATOM 682 O O . PRO A 1 80 ? -18.077 -4.148 -14.630 1.00 34.78 80 PRO A O 1
ATOM 685 N N . LYS A 1 81 ? -19.984 -5.189 -15.243 1.00 38.44 81 LYS A N 1
ATOM 686 C CA . LYS A 1 81 ? -20.186 -4.515 -16.524 1.00 38.44 81 LYS A CA 1
ATOM 687 C C . LYS A 1 81 ? -20.464 -3.020 -16.336 1.00 38.44 81 LYS A C 1
ATOM 689 O O . LYS A 1 81 ? -21.194 -2.641 -15.424 1.00 38.44 81 LYS A O 1
ATOM 694 N N . ASP A 1 82 ? -19.931 -2.256 -17.285 1.00 38.84 82 ASP A N 1
ATOM 695 C CA . ASP A 1 82 ? -20.339 -0.925 -17.738 1.00 38.84 82 ASP A CA 1
ATOM 696 C C . ASP A 1 82 ? -20.268 0.229 -16.725 1.00 38.84 82 ASP A C 1
ATOM 698 O O . ASP A 1 82 ? -21.233 0.572 -16.048 1.00 38.84 82 ASP A O 1
ATOM 702 N N . PHE A 1 83 ? -19.131 0.930 -16.749 1.00 28.48 83 PHE A N 1
ATOM 703 C CA . PHE A 1 83 ? -19.105 2.380 -16.566 1.00 28.48 83 PHE A CA 1
ATOM 704 C C . PHE A 1 83 ? -18.416 3.014 -17.774 1.00 28.48 83 PHE A C 1
ATOM 706 O O . PHE A 1 83 ? -17.196 3.150 -17.830 1.00 28.48 83 PHE A O 1
ATOM 713 N N . ASP A 1 84 ? -19.237 3.386 -18.752 1.00 33.00 84 ASP A N 1
ATOM 714 C CA . ASP A 1 84 ? -18.896 4.368 -19.773 1.00 33.00 84 ASP A CA 1
ATOM 715 C C . ASP A 1 84 ? -18.837 5.743 -19.089 1.00 33.00 84 ASP A C 1
ATOM 717 O O . ASP A 1 84 ? -19.854 6.406 -18.874 1.00 33.00 84 ASP A O 1
ATOM 721 N N . VAL A 1 85 ? -17.646 6.135 -18.632 1.00 30.59 85 VAL A N 1
ATOM 722 C CA . VAL A 1 85 ? -17.403 7.491 -18.133 1.00 30.59 85 VAL A CA 1
ATOM 723 C C . VAL A 1 85 ? -16.986 8.343 -19.323 1.00 30.59 85 VAL A C 1
ATOM 725 O O . VAL A 1 85 ? -15.805 8.549 -19.596 1.00 30.59 85 VAL A O 1
ATOM 728 N N . SER A 1 86 ? -17.989 8.870 -20.024 1.00 29.78 86 SER A N 1
ATOM 729 C CA . SER A 1 86 ? -17.834 10.061 -20.854 1.00 29.78 86 SER A CA 1
ATOM 730 C C . SER A 1 86 ? -17.396 11.217 -19.952 1.00 29.78 86 SER A C 1
ATOM 732 O O . SER A 1 86 ? -18.219 11.871 -19.312 1.00 29.78 86 SER A O 1
ATOM 734 N N . VAL A 1 87 ? -16.090 11.478 -19.914 1.00 35.72 87 VAL A N 1
ATOM 735 C CA . VAL A 1 87 ? -15.502 12.673 -19.304 1.00 35.72 87 VAL A CA 1
ATOM 736 C C . VAL A 1 87 ? -15.898 13.884 -20.152 1.00 35.72 87 VAL A C 1
ATOM 738 O O . VAL A 1 87 ? -15.235 14.239 -21.124 1.00 35.72 87 VAL A O 1
ATOM 741 N N . LYS A 1 88 ? -17.015 14.516 -19.798 1.00 35.16 88 LYS A N 1
ATOM 742 C CA . LYS A 1 88 ? -17.313 15.900 -20.162 1.00 35.16 88 LYS A CA 1
ATOM 743 C C . LYS A 1 88 ? -17.596 16.668 -18.879 1.00 35.16 88 LYS A C 1
ATOM 745 O O . LYS A 1 88 ? -18.380 16.214 -18.056 1.00 35.16 88 LYS A O 1
ATOM 750 N N . ASP A 1 89 ? -16.923 17.808 -18.772 1.00 34.88 89 ASP A N 1
ATOM 751 C CA . ASP A 1 89 ? -17.003 18.832 -17.724 1.00 34.88 89 ASP A CA 1
ATOM 752 C C . ASP A 1 89 ? -15.976 18.720 -16.584 1.00 34.88 89 ASP A C 1
ATOM 754 O O . ASP A 1 89 ? -16.291 18.485 -15.421 1.00 34.88 89 ASP A O 1
ATOM 758 N N . ALA A 1 90 ? -14.721 19.023 -16.933 1.00 30.16 90 ALA A N 1
ATOM 759 C CA . ALA A 1 90 ? -13.793 19.727 -16.049 1.00 30.16 90 ALA A CA 1
ATOM 760 C C . ALA A 1 90 ? -13.413 21.067 -16.719 1.00 30.16 90 ALA A C 1
ATOM 762 O O . ALA A 1 90 ? -13.216 21.092 -17.938 1.00 30.16 90 ALA A O 1
ATOM 763 N N . PRO A 1 91 ? -13.358 22.192 -15.980 1.00 33.28 91 PRO A N 1
ATOM 764 C CA . PRO A 1 91 ? -13.127 23.506 -16.564 1.00 33.28 91 PRO A CA 1
ATOM 765 C C . PRO A 1 91 ? -11.716 23.603 -17.149 1.00 33.28 91 PRO A C 1
ATOM 767 O O . PRO A 1 91 ? -10.733 23.239 -16.508 1.00 33.28 91 PRO A O 1
ATOM 770 N N . ALA A 1 92 ? -11.654 24.107 -18.381 1.00 37.88 92 ALA A N 1
ATOM 771 C CA . ALA A 1 92 ? -10.446 24.299 -19.164 1.00 37.88 92 ALA A CA 1
ATOM 772 C C . ALA A 1 92 ? -9.429 25.189 -18.430 1.00 37.88 92 ALA A C 1
ATOM 774 O O . ALA A 1 92 ? -9.567 26.412 -18.388 1.00 37.88 92 ALA A O 1
ATOM 775 N N . ALA A 1 93 ? -8.379 24.565 -17.902 1.00 33.81 93 ALA A N 1
ATOM 776 C CA . ALA A 1 93 ? -7.085 25.207 -17.766 1.00 33.81 93 ALA A CA 1
ATOM 777 C C . ALA A 1 93 ? -6.351 24.993 -19.094 1.00 33.81 93 ALA A C 1
ATOM 779 O O . ALA A 1 93 ? -5.909 23.895 -19.420 1.00 33.81 93 ALA A O 1
ATOM 780 N N . THR A 1 94 ? -6.320 26.047 -19.901 1.00 40.28 94 THR A N 1
ATOM 781 C CA . THR A 1 94 ? -5.552 26.145 -21.142 1.00 40.28 94 THR A CA 1
ATOM 782 C C . THR A 1 94 ? -4.060 26.137 -20.811 1.00 40.28 94 THR A C 1
ATOM 784 O O . THR A 1 94 ? -3.434 27.185 -20.695 1.00 40.28 94 THR A O 1
ATOM 787 N N . GLU A 1 95 ? -3.489 24.950 -20.661 1.00 39.75 95 GLU A N 1
ATOM 788 C CA . GLU A 1 95 ? -2.092 24.702 -20.997 1.00 39.75 95 GLU A CA 1
ATOM 789 C C . GLU A 1 95 ? -2.095 23.841 -22.253 1.00 39.75 95 GLU A C 1
ATOM 791 O O . GLU A 1 95 ? -2.816 22.851 -22.358 1.00 39.75 95 GLU A O 1
ATOM 796 N N . SER A 1 96 ? -1.365 24.303 -23.259 1.00 38.12 96 SER A N 1
ATOM 797 C CA . SER A 1 96 ? -1.160 23.644 -24.542 1.00 38.12 96 SER A CA 1
ATOM 798 C C . SER A 1 96 ? -0.718 22.195 -24.335 1.00 38.12 96 SER A C 1
ATOM 800 O O . SER A 1 96 ? 0.461 21.936 -24.105 1.00 38.12 96 SER A O 1
ATOM 802 N N . ALA A 1 97 ? -1.667 21.261 -24.405 1.00 40.12 97 ALA A N 1
ATOM 803 C CA . ALA A 1 97 ? -1.397 19.835 -24.356 1.00 40.12 97 ALA A CA 1
ATOM 804 C C . ALA A 1 97 ? -0.683 19.439 -25.651 1.00 40.12 97 ALA A C 1
ATOM 806 O O . ALA A 1 97 ? -1.307 19.282 -26.702 1.00 40.12 97 ALA A O 1
ATOM 807 N N . ILE A 1 98 ? 0.641 19.337 -25.572 1.00 41.78 98 ILE A N 1
ATOM 808 C CA . ILE A 1 98 ? 1.456 18.668 -26.581 1.00 41.78 98 ILE A CA 1
ATOM 809 C C . ILE A 1 98 ? 0.916 17.228 -26.691 1.00 41.78 98 ILE A C 1
ATOM 811 O O . ILE A 1 98 ? 0.734 16.580 -25.653 1.00 41.78 98 ILE A O 1
ATOM 815 N N . PRO A 1 99 ? 0.588 16.726 -27.896 1.00 48.53 99 PRO A N 1
ATOM 816 C CA . PRO A 1 99 ? 0.172 15.342 -28.082 1.00 48.53 99 PRO A CA 1
ATOM 817 C C . PRO A 1 99 ? 1.177 14.388 -27.427 1.00 48.53 99 PRO A C 1
ATOM 819 O O . PRO A 1 99 ? 2.383 14.556 -27.565 1.00 48.53 99 PRO A O 1
ATOM 822 N N . VAL A 1 100 ? 0.689 13.356 -26.737 1.00 53.44 100 VAL A N 1
ATOM 823 C CA . VAL A 1 100 ? 1.509 12.346 -26.030 1.00 53.44 100 VAL A CA 1
ATOM 824 C C . VAL A 1 100 ? 2.541 11.655 -26.955 1.00 53.44 100 VAL A C 1
ATOM 826 O O . VAL A 1 100 ? 3.520 11.082 -26.474 1.00 53.44 100 VAL A O 1
ATOM 829 N N . GLU A 1 101 ? 2.339 11.740 -28.274 1.00 55.97 101 GLU A N 1
ATOM 830 C CA . GLU A 1 101 ? 3.225 11.246 -29.338 1.00 55.97 101 GLU A CA 1
ATOM 831 C C . GLU A 1 101 ? 4.460 12.128 -29.607 1.00 55.97 101 GLU A C 1
ATOM 833 O O . GLU A 1 101 ? 5.443 11.619 -30.134 1.00 55.97 101 GLU A O 1
ATOM 838 N N . ASP A 1 102 ? 4.460 13.400 -29.196 1.00 63.94 102 ASP A N 1
ATOM 839 C CA . ASP A 1 102 ? 5.585 14.329 -29.410 1.00 63.94 102 ASP A CA 1
ATOM 840 C C . ASP A 1 102 ? 6.598 14.328 -28.244 1.00 63.94 102 ASP A C 1
ATOM 842 O O . ASP A 1 102 ? 7.588 15.060 -28.275 1.00 63.94 102 ASP A O 1
ATOM 846 N N . PHE A 1 103 ? 6.364 13.524 -27.198 1.00 73.62 103 PHE A N 1
ATOM 847 C CA . PHE A 1 103 ? 7.249 13.450 -26.031 1.00 73.62 103 PHE A CA 1
ATOM 848 C C . PHE A 1 103 ? 8.592 12.817 -26.398 1.00 73.62 103 PHE A C 1
ATOM 850 O O . PHE A 1 103 ? 8.660 11.653 -26.805 1.00 73.62 103 PHE A O 1
ATOM 857 N N . GLY A 1 104 ? 9.672 13.564 -26.181 1.00 79.50 104 GLY A N 1
ATOM 858 C CA . GLY A 1 104 ? 11.032 13.081 -26.356 1.00 79.50 104 GLY A CA 1
ATOM 859 C C . GLY A 1 104 ? 11.514 12.226 -25.183 1.00 79.50 104 GLY A C 1
ATOM 860 O O . GLY A 1 104 ? 10.861 12.085 -24.148 1.00 79.50 104 GLY A O 1
ATOM 861 N N . ILE A 1 105 ? 12.723 11.675 -25.329 1.00 80.75 105 ILE A N 1
ATOM 862 C CA . ILE A 1 105 ? 13.366 10.858 -24.288 1.00 80.75 105 ILE A CA 1
ATOM 863 C C . ILE A 1 105 ? 13.503 11.641 -22.972 1.00 80.75 105 ILE A C 1
ATOM 865 O O . ILE A 1 105 ? 13.236 11.096 -21.907 1.00 80.75 105 ILE A O 1
ATOM 869 N N . LEU A 1 106 ? 13.873 12.924 -23.030 1.00 80.81 106 LEU A N 1
ATOM 870 C CA . LEU A 1 106 ? 14.039 13.744 -21.825 1.00 80.81 106 LEU A CA 1
ATOM 871 C C . LEU A 1 106 ? 12.708 13.996 -21.106 1.00 80.81 106 LEU A C 1
ATOM 873 O O . LEU A 1 106 ? 12.661 13.884 -19.885 1.00 80.81 106 LEU A O 1
ATOM 877 N N . ASP A 1 107 ? 11.629 14.248 -21.849 1.00 85.00 107 ASP A N 1
ATOM 878 C CA . ASP A 1 107 ? 10.306 14.487 -21.262 1.00 85.00 107 ASP A CA 1
ATOM 879 C C . ASP A 1 107 ? 9.795 13.235 -20.539 1.00 85.00 107 ASP A C 1
ATOM 881 O O . ASP A 1 107 ? 9.263 13.306 -19.432 1.00 85.00 107 ASP A O 1
ATOM 885 N N . ARG A 1 108 ? 10.010 12.057 -21.138 1.00 85.44 108 ARG A N 1
ATOM 886 C CA . ARG A 1 108 ? 9.636 10.775 -20.527 1.00 85.44 108 ARG A CA 1
ATOM 887 C C . ARG A 1 108 ? 10.499 10.414 -19.323 1.00 85.44 108 ARG A C 1
ATOM 889 O O . ARG A 1 108 ? 9.983 9.816 -18.380 1.00 85.44 108 ARG A O 1
ATOM 896 N N . ALA A 1 109 ? 11.783 10.765 -19.339 1.00 85.38 109 ALA A N 1
ATOM 897 C CA . ALA A 1 109 ? 12.669 10.579 -18.194 1.00 85.38 109 ALA A CA 1
ATOM 898 C C . ALA A 1 109 ? 12.235 11.466 -17.021 1.00 85.38 109 ALA A C 1
ATOM 900 O O . ALA A 1 109 ? 12.067 10.966 -15.912 1.00 85.38 109 ALA A O 1
ATOM 901 N N . GLU A 1 110 ? 11.954 12.747 -17.274 1.00 86.12 110 GLU A N 1
ATOM 902 C CA . GLU A 1 110 ? 11.455 13.673 -16.252 1.00 86.12 110 GLU A CA 1
ATOM 903 C C . GLU A 1 110 ? 10.088 13.233 -15.695 1.00 86.12 110 GLU A C 1
ATOM 905 O O . GLU A 1 110 ? 9.853 13.288 -14.485 1.00 86.12 110 GLU A O 1
ATOM 910 N N . GLU A 1 111 ? 9.186 12.755 -16.558 1.00 90.62 111 GLU A N 1
ATOM 911 C CA . GLU A 1 111 ? 7.894 12.194 -16.154 1.00 90.62 111 GLU A CA 1
ATOM 912 C C . GLU A 1 111 ? 8.074 10.968 -15.248 1.00 90.62 111 GLU A C 1
ATOM 914 O O . GLU A 1 111 ? 7.462 10.900 -14.179 1.00 90.62 111 GLU A O 1
ATOM 919 N N . ALA A 1 112 ? 8.960 10.039 -15.622 1.00 89.00 112 ALA A N 1
ATOM 920 C CA . ALA A 1 112 ? 9.268 8.861 -14.820 1.00 89.00 112 ALA A CA 1
ATOM 921 C C . ALA A 1 112 ? 9.855 9.235 -13.448 1.00 89.00 112 ALA A C 1
ATOM 923 O O . ALA A 1 112 ? 9.423 8.686 -12.434 1.00 89.00 112 ALA A O 1
ATOM 924 N N . GLU A 1 113 ? 10.789 10.190 -13.392 1.00 87.31 113 GLU A N 1
ATOM 925 C CA . GLU A 1 113 ? 11.390 10.674 -12.140 1.00 87.31 113 GLU A CA 1
ATOM 926 C C . GLU A 1 113 ? 10.352 11.293 -11.198 1.00 87.31 113 GLU A C 1
ATOM 928 O O . GLU A 1 113 ? 10.285 10.943 -10.016 1.00 87.31 113 GLU A O 1
ATOM 933 N N . LYS A 1 114 ? 9.491 12.177 -11.712 1.00 90.00 114 LYS A N 1
ATOM 934 C CA . LYS A 1 114 ? 8.422 12.792 -10.908 1.00 90.00 114 LYS A CA 1
ATOM 935 C C . LYS A 1 114 ? 7.422 11.750 -10.415 1.00 90.00 114 LYS A C 1
ATOM 937 O O . LYS A 1 114 ? 6.994 11.791 -9.260 1.00 90.00 114 LYS A O 1
ATOM 942 N N . ALA A 1 115 ? 7.050 10.816 -11.285 1.00 93.19 115 ALA A N 1
ATOM 943 C CA . ALA A 1 115 ? 6.085 9.773 -10.983 1.00 93.19 115 ALA A CA 1
ATOM 944 C C . ALA A 1 115 ? 6.602 8.805 -9.906 1.00 93.19 115 ALA A C 1
ATOM 946 O O . ALA A 1 115 ? 5.871 8.462 -8.970 1.00 93.19 115 ALA A O 1
ATOM 947 N N . ILE A 1 116 ? 7.875 8.404 -9.973 1.00 92.62 116 ILE A N 1
ATOM 948 C CA . ILE A 1 116 ? 8.457 7.503 -8.975 1.00 92.62 116 ILE A CA 1
ATOM 949 C C . ILE A 1 116 ? 8.685 8.194 -7.626 1.00 92.62 116 ILE A C 1
ATOM 951 O O . ILE A 1 116 ? 8.383 7.604 -6.588 1.00 92.62 116 ILE A O 1
ATOM 955 N N . ASP A 1 117 ? 9.107 9.464 -7.619 1.00 88.81 117 ASP A N 1
ATOM 956 C CA . ASP A 1 117 ? 9.212 10.273 -6.396 1.00 88.81 117 ASP A CA 1
ATOM 957 C C . ASP A 1 117 ? 7.841 10.446 -5.722 1.00 88.81 117 ASP A C 1
ATOM 959 O O . ASP A 1 117 ? 7.693 10.230 -4.516 1.00 88.81 117 ASP A O 1
ATOM 963 N N . SER A 1 118 ? 6.799 10.746 -6.506 1.00 92.69 118 SER A N 1
ATOM 964 C CA . SER A 1 118 ? 5.426 10.818 -5.999 1.00 92.69 118 SER A CA 1
ATOM 965 C C . SER A 1 118 ? 4.954 9.484 -5.419 1.00 92.69 118 SER A C 1
ATOM 967 O O . SER A 1 118 ? 4.332 9.477 -4.356 1.00 92.69 118 SER A O 1
ATOM 969 N N . THR A 1 119 ? 5.277 8.363 -6.068 1.00 92.19 119 THR A N 1
ATOM 970 C CA . THR A 1 119 ? 4.938 7.023 -5.567 1.00 92.19 119 THR A CA 1
ATOM 971 C C . THR A 1 119 ? 5.621 6.752 -4.223 1.00 92.19 119 THR A C 1
ATOM 973 O O . THR A 1 119 ? 4.970 6.309 -3.275 1.00 92.19 119 THR A O 1
ATOM 976 N N . GLY A 1 120 ? 6.913 7.076 -4.103 1.00 89.00 120 GLY A N 1
ATOM 977 C CA . GLY A 1 120 ? 7.675 6.915 -2.862 1.00 89.00 120 GLY A CA 1
ATOM 978 C C . GLY A 1 120 ? 7.139 7.766 -1.705 1.00 89.00 120 GLY A C 1
ATOM 979 O O . GLY A 1 120 ? 7.044 7.284 -0.570 1.00 89.00 120 GLY A O 1
ATOM 980 N N . LYS A 1 121 ? 6.718 9.007 -1.984 1.00 92.12 121 LYS A N 1
ATOM 981 C CA . LYS A 1 121 ? 6.084 9.895 -0.994 1.00 92.12 121 LYS A CA 1
ATOM 982 C C . LYS A 1 121 ? 4.772 9.318 -0.471 1.00 92.12 121 LYS A C 1
ATOM 984 O O . LYS A 1 121 ? 4.600 9.227 0.745 1.00 92.12 121 LYS A O 1
ATOM 989 N N . SER A 1 122 ? 3.885 8.868 -1.358 1.00 94.69 122 SER A N 1
ATOM 990 C CA . SER A 1 122 ? 2.619 8.261 -0.937 1.00 94.69 122 SER A CA 1
ATOM 991 C C . SER A 1 122 ? 2.830 6.945 -0.187 1.00 94.69 122 SER A C 1
ATOM 993 O O . SER A 1 122 ? 2.179 6.714 0.828 1.00 94.69 122 SER A O 1
ATOM 995 N N . LEU A 1 123 ? 3.803 6.115 -0.580 1.00 91.62 123 LEU A N 1
ATOM 996 C CA . LEU A 1 123 ? 4.145 4.893 0.159 1.00 91.62 123 LEU A CA 1
ATOM 997 C C . LEU A 1 123 ? 4.664 5.182 1.578 1.00 91.62 123 LEU A C 1
ATOM 999 O O . LEU A 1 123 ? 4.286 4.507 2.543 1.00 91.62 123 LEU A O 1
ATOM 1003 N N . THR A 1 124 ? 5.492 6.218 1.722 1.00 91.56 124 THR A N 1
ATOM 1004 C CA . THR A 1 124 ? 5.931 6.710 3.036 1.00 91.56 124 THR A CA 1
ATOM 1005 C C . THR A 1 124 ? 4.724 7.144 3.864 1.00 91.56 124 THR A C 1
ATOM 1007 O O . THR A 1 124 ? 4.572 6.711 5.007 1.00 91.56 124 THR A O 1
ATOM 1010 N N . ARG A 1 125 ? 3.801 7.910 3.269 1.00 95.19 125 ARG A N 1
ATOM 1011 C CA . ARG A 1 125 ? 2.608 8.393 3.967 1.00 95.19 125 ARG A CA 1
ATOM 1012 C C . ARG A 1 125 ? 1.647 7.273 4.372 1.00 95.19 125 ARG A C 1
ATOM 1014 O O . ARG A 1 125 ? 1.116 7.309 5.480 1.00 95.19 125 ARG A O 1
ATOM 1021 N N . ILE A 1 126 ? 1.465 6.253 3.531 1.00 93.75 126 ILE A N 1
ATOM 1022 C CA . ILE A 1 126 ? 0.719 5.025 3.860 1.00 93.75 126 ILE A CA 1
ATOM 1023 C C . ILE A 1 126 ? 1.308 4.378 5.118 1.00 93.75 126 ILE A C 1
ATOM 1025 O O . ILE A 1 126 ? 0.577 4.058 6.058 1.00 93.75 126 ILE A O 1
ATOM 1029 N N . THR A 1 127 ? 2.634 4.240 5.164 1.00 91.19 127 THR A N 1
ATOM 1030 C CA . THR A 1 127 ? 3.343 3.631 6.296 1.00 91.19 127 THR A CA 1
ATOM 1031 C C . THR A 1 127 ? 3.150 4.441 7.581 1.00 91.19 127 THR A C 1
ATOM 1033 O O . THR A 1 127 ? 2.832 3.873 8.627 1.00 91.19 127 THR A O 1
ATOM 1036 N N . GLU A 1 128 ? 3.272 5.768 7.510 1.00 93.19 128 GLU A N 1
ATOM 1037 C CA . GLU A 1 128 ? 3.015 6.668 8.642 1.00 93.19 128 GLU A CA 1
ATOM 1038 C C . GLU A 1 128 ? 1.572 6.558 9.145 1.00 93.19 128 GLU A C 1
ATOM 1040 O O . GLU A 1 128 ? 1.346 6.388 10.341 1.00 93.19 128 GLU A O 1
ATOM 1045 N N . LEU A 1 129 ? 0.584 6.591 8.245 1.00 95.19 129 LEU A N 1
ATOM 1046 C CA . LEU A 1 129 ? -0.830 6.466 8.603 1.00 95.19 129 LEU A CA 1
ATOM 1047 C C . LEU A 1 129 ? -1.117 5.130 9.294 1.00 95.19 129 LEU A C 1
ATOM 1049 O O . LEU A 1 129 ? -1.835 5.099 10.294 1.00 95.19 129 LEU A O 1
ATOM 1053 N N . MET A 1 130 ? -0.528 4.034 8.814 1.00 91.94 130 MET A N 1
ATOM 1054 C CA . MET A 1 130 ? -0.644 2.731 9.469 1.00 91.94 130 MET A CA 1
ATOM 1055 C C . MET A 1 130 ? -0.060 2.745 10.887 1.00 91.94 130 MET A C 1
ATOM 1057 O O . MET A 1 130 ? -0.689 2.228 11.813 1.00 91.94 130 MET A O 1
ATOM 1061 N N . GLN A 1 131 ? 1.110 3.360 11.080 1.00 91.94 131 GLN A N 1
ATOM 1062 C CA . GLN A 1 131 ? 1.727 3.500 12.402 1.00 91.94 131 GLN A CA 1
ATOM 1063 C C . GLN A 1 131 ? 0.892 4.385 13.335 1.00 91.94 131 GLN A C 1
ATOM 1065 O O . GLN A 1 131 ? 0.706 4.038 14.503 1.00 91.94 131 GLN A O 1
ATOM 1070 N N . GLU A 1 132 ? 0.347 5.493 12.827 1.00 94.69 132 GLU A N 1
ATOM 1071 C CA . GLU A 1 132 ? -0.557 6.375 13.565 1.00 94.69 132 GLU A CA 1
ATOM 1072 C C . GLU A 1 132 ? -1.805 5.611 14.030 1.00 94.69 132 GLU A C 1
ATOM 1074 O O . GLU A 1 132 ? -2.159 5.672 15.210 1.00 94.69 132 GLU A O 1
ATOM 1079 N N . ILE A 1 133 ? -2.447 4.843 13.139 1.00 93.25 133 ILE A N 1
ATOM 1080 C CA . ILE A 1 133 ? -3.631 4.051 13.493 1.00 93.25 133 ILE A CA 1
ATOM 1081 C C . ILE A 1 133 ? -3.277 2.969 14.515 1.00 93.25 133 ILE A C 1
ATOM 1083 O O . ILE A 1 133 ? -4.009 2.797 15.490 1.00 93.25 133 ILE A O 1
ATOM 1087 N N . ALA A 1 134 ? -2.172 2.243 14.329 1.00 90.50 134 ALA A N 1
ATOM 1088 C CA . ALA A 1 134 ? -1.747 1.198 15.258 1.00 90.50 134 ALA A CA 1
ATOM 1089 C C . ALA A 1 134 ? -1.439 1.766 16.654 1.00 90.50 134 ALA A C 1
ATOM 1091 O O . ALA A 1 134 ? -1.916 1.241 17.662 1.00 90.50 134 ALA A O 1
ATOM 1092 N N . SER A 1 135 ? -0.690 2.871 16.712 1.00 91.69 135 SER A N 1
ATOM 1093 C CA . SER A 1 135 ? -0.347 3.570 17.953 1.00 91.69 135 SER A CA 1
ATOM 1094 C C . SER A 1 135 ? -1.595 4.052 18.684 1.00 91.69 135 SER A C 1
ATOM 1096 O O . SER A 1 135 ? -1.766 3.776 19.873 1.00 91.69 135 SER A O 1
ATOM 1098 N N . GLU A 1 136 ? -2.506 4.714 17.970 1.00 91.88 136 GLU A N 1
ATOM 1099 C CA . GLU A 1 136 ? -3.735 5.214 18.574 1.00 91.88 136 GLU A CA 1
ATOM 1100 C C . GLU A 1 136 ? -4.642 4.064 19.017 1.00 91.88 136 GLU A C 1
ATOM 1102 O O . GLU A 1 136 ? -5.132 4.078 20.138 1.00 91.88 136 GLU A O 1
ATOM 1107 N N . THR A 1 137 ? -4.771 2.995 18.226 1.00 87.88 137 THR A N 1
ATOM 1108 C CA . THR A 1 137 ? -5.531 1.797 18.622 1.00 87.88 137 THR A CA 1
ATOM 1109 C C . THR A 1 137 ? -5.023 1.218 19.944 1.00 87.88 137 THR A C 1
ATOM 1111 O O . THR A 1 137 ? -5.822 0.951 20.840 1.00 87.88 137 THR A O 1
ATOM 1114 N N . ASN A 1 138 ? -3.704 1.089 20.115 1.00 87.19 138 ASN A N 1
ATOM 1115 C CA . ASN A 1 138 ? -3.114 0.573 21.352 1.00 87.19 138 ASN A CA 1
ATOM 1116 C C . ASN A 1 138 ? -3.403 1.476 22.564 1.00 87.19 138 ASN A C 1
ATOM 1118 O O . ASN A 1 138 ? -3.758 0.979 23.634 1.00 87.19 138 ASN A O 1
ATOM 1122 N N . LYS A 1 139 ? -3.314 2.804 22.403 1.00 88.88 139 LYS A N 1
ATOM 1123 C CA . LYS A 1 139 ? -3.681 3.757 23.469 1.00 88.88 139 LYS A CA 1
ATOM 1124 C C . LYS A 1 139 ? -5.157 3.652 23.843 1.00 88.88 139 LYS A C 1
ATOM 1126 O O . LYS A 1 139 ? -5.519 3.736 25.018 1.00 88.88 139 LYS A O 1
ATOM 1131 N N . GLN A 1 140 ? -6.014 3.471 22.846 1.00 86.00 140 GLN A N 1
ATOM 1132 C CA . GLN A 1 140 ? -7.461 3.428 23.021 1.00 86.00 140 GLN A CA 1
ATOM 1133 C C . GLN A 1 140 ? -7.886 2.127 23.708 1.00 86.00 140 GLN A C 1
ATOM 1135 O O . GLN A 1 140 ? -8.722 2.168 24.607 1.00 86.00 140 GLN A O 1
ATOM 1140 N N . VAL A 1 141 ? -7.242 0.998 23.393 1.00 82.56 141 VAL A N 1
ATOM 1141 C CA . VAL A 1 141 ? -7.411 -0.271 24.123 1.00 82.56 141 VAL A CA 1
ATOM 1142 C C . VAL A 1 141 ? -7.056 -0.107 25.603 1.00 82.56 141 VAL A C 1
ATOM 1144 O O . VAL A 1 141 ? -7.895 -0.394 26.454 1.00 82.56 141 VAL A O 1
ATOM 1147 N N . ALA A 1 142 ? -5.884 0.452 25.921 1.00 83.38 142 ALA A N 1
ATOM 1148 C CA . ALA A 1 142 ? -5.482 0.704 27.309 1.00 83.38 142 ALA A CA 1
ATOM 1149 C C . ALA A 1 142 ? -6.462 1.644 28.045 1.00 83.38 142 ALA A C 1
ATOM 1151 O O . ALA A 1 142 ? -6.768 1.474 29.230 1.00 83.38 142 ALA A O 1
ATOM 1152 N N . THR A 1 143 ? -7.007 2.631 27.330 1.00 81.81 143 THR A N 1
ATOM 1153 C CA . THR A 1 143 ? -8.000 3.548 27.899 1.00 81.81 143 THR A CA 1
ATOM 1154 C C . THR A 1 143 ? -9.330 2.842 28.166 1.00 81.81 143 THR A C 1
ATOM 1156 O O . THR A 1 143 ? -9.904 3.015 29.236 1.00 81.81 143 THR A O 1
ATOM 1159 N N . ILE A 1 144 ? -9.800 1.988 27.253 1.00 76.19 144 ILE A N 1
ATOM 1160 C CA . ILE A 1 144 ? -11.015 1.186 27.453 1.00 76.19 144 ILE A CA 1
ATOM 1161 C C . ILE A 1 144 ? -10.845 0.249 28.650 1.00 76.19 144 ILE A C 1
ATOM 1163 O O . ILE A 1 144 ? -11.739 0.175 29.489 1.00 76.19 144 ILE A O 1
ATOM 1167 N N . GLU A 1 145 ? -9.703 -0.425 28.771 1.00 78.00 145 GLU A N 1
ATOM 1168 C CA . GLU A 1 145 ? -9.408 -1.311 29.901 1.00 78.00 145 GLU A CA 1
ATOM 1169 C C . GLU A 1 145 ? -9.446 -0.560 31.240 1.00 78.00 145 GLU A C 1
ATOM 1171 O O . GLU A 1 145 ? -10.097 -1.010 32.184 1.00 78.00 145 GLU A O 1
ATOM 1176 N N . SER A 1 146 ? -8.855 0.637 31.314 1.00 78.38 146 SER A N 1
ATOM 1177 C CA . SER A 1 146 ? -8.917 1.472 32.526 1.00 78.38 146 SER A CA 1
ATOM 1178 C C . SER A 1 146 ? -10.313 2.057 32.807 1.00 78.38 146 SER A C 1
ATOM 1180 O O . SER A 1 146 ? -10.720 2.174 33.969 1.00 78.38 146 SER A O 1
ATOM 1182 N N . GLN A 1 147 ? -11.097 2.371 31.770 1.00 69.56 147 GLN A N 1
ATOM 1183 C CA . GLN A 1 147 ? -12.478 2.857 31.897 1.00 69.56 147 GLN A CA 1
ATOM 1184 C C . GLN A 1 147 ? -13.485 1.759 32.267 1.00 69.56 147 GLN A C 1
ATOM 1186 O O . GLN A 1 147 ? -14.507 2.023 32.908 1.00 69.56 147 GLN A O 1
ATOM 1191 N N . LEU A 1 148 ? -13.206 0.508 31.896 1.00 63.06 148 LEU A N 1
ATOM 1192 C CA . LEU A 1 148 ? -13.972 -0.653 32.344 1.00 63.06 148 LEU A CA 1
ATOM 1193 C C . LEU A 1 148 ? -13.824 -0.874 33.855 1.00 63.06 148 LEU A C 1
ATOM 1195 O O . LEU A 1 148 ? -14.790 -1.287 34.492 1.00 63.06 148 LEU A O 1
ATOM 1199 N N . ILE A 1 149 ? -12.668 -0.526 34.428 1.00 60.19 149 ILE A N 1
ATOM 1200 C CA . ILE A 1 149 ? -12.387 -0.622 35.869 1.00 60.19 149 ILE A CA 1
ATOM 1201 C C . ILE A 1 149 ? -13.080 0.501 36.667 1.00 60.19 149 ILE A C 1
ATOM 1203 O O . ILE A 1 149 ? -13.405 0.321 37.838 1.00 60.19 149 ILE A O 1
ATOM 1207 N N . SER A 1 150 ? -13.355 1.655 36.053 1.00 66.81 150 SER A N 1
ATOM 1208 C CA . SER A 1 150 ? -13.779 2.879 36.755 1.00 66.81 150 SER A CA 1
ATOM 1209 C C . SER A 1 150 ? -15.297 3.134 36.798 1.00 66.81 150 SER A C 1
ATOM 1211 O O . SER A 1 150 ? -15.722 4.253 37.064 1.00 66.81 150 SER A O 1
ATOM 1213 N N . ASN A 1 151 ? -16.145 2.113 36.603 1.00 75.44 151 ASN A N 1
ATOM 1214 C CA . ASN A 1 151 ? -17.619 2.230 36.655 1.00 75.44 151 ASN A CA 1
ATOM 1215 C C . ASN A 1 151 ? -18.221 3.313 35.726 1.00 75.44 151 ASN A C 1
ATOM 1217 O O . ASN A 1 151 ? -19.337 3.776 35.963 1.00 75.44 151 ASN A O 1
ATOM 1221 N N . ALA A 1 152 ? -17.524 3.690 34.646 1.00 82.06 152 ALA A N 1
ATOM 1222 C CA . ALA A 1 152 ? -18.021 4.677 33.688 1.00 82.06 152 ALA A CA 1
ATOM 1223 C C . ALA A 1 152 ? -19.377 4.256 33.092 1.00 82.06 152 ALA A C 1
ATOM 1225 O O . ALA A 1 152 ? -19.611 3.075 32.780 1.00 82.06 152 ALA A O 1
ATOM 1226 N N . SER A 1 153 ? -20.264 5.234 32.907 1.00 87.56 153 SER A N 1
ATOM 1227 C CA . SER A 1 153 ? -21.596 5.023 32.348 1.00 87.56 153 SER A CA 1
ATOM 1228 C C . SER A 1 153 ? -21.523 4.539 30.896 1.00 87.56 153 SER A C 1
ATOM 1230 O O . SER A 1 153 ? -20.556 4.767 30.165 1.00 87.56 153 SER A O 1
ATOM 1232 N N . SER A 1 154 ? -22.592 3.888 30.431 1.00 85.81 154 SER A N 1
ATOM 1233 C CA . SER A 1 154 ? -22.674 3.449 29.029 1.00 85.81 154 SER A CA 1
ATOM 1234 C C . SER A 1 154 ? -22.631 4.623 28.040 1.00 85.81 154 SER A C 1
ATOM 1236 O O . SER A 1 154 ? -22.168 4.457 26.913 1.00 85.81 154 SER A O 1
ATOM 1238 N N . ALA A 1 155 ? -23.087 5.811 28.454 1.00 88.38 155 ALA A N 1
ATOM 1239 C CA . ALA A 1 155 ? -23.048 7.018 27.633 1.00 88.38 155 ALA A CA 1
ATOM 1240 C C . ALA A 1 155 ? -21.614 7.538 27.447 1.00 88.38 155 ALA A C 1
ATOM 1242 O O . ALA A 1 155 ? -21.225 7.837 26.320 1.00 88.38 155 ALA A O 1
ATOM 1243 N N . GLU A 1 156 ? -20.815 7.572 28.516 1.00 87.19 156 GLU A N 1
ATOM 1244 C CA . GLU A 1 156 ? -19.406 7.993 28.467 1.00 87.19 156 GLU A CA 1
ATOM 1245 C C . GLU A 1 156 ? -18.568 7.030 27.624 1.00 87.19 156 GLU A C 1
ATOM 1247 O O . GLU A 1 156 ? -17.854 7.463 26.720 1.00 87.19 156 GLU A O 1
ATOM 1252 N N . LYS A 1 157 ? -18.743 5.716 27.830 1.00 86.06 157 LYS A N 1
ATOM 1253 C CA . LYS A 1 157 ? -18.092 4.683 27.007 1.00 86.06 157 LYS A CA 1
ATOM 1254 C C . LYS A 1 157 ? -18.437 4.856 25.528 1.00 86.06 157 LYS A C 1
ATOM 1256 O O . LYS A 1 157 ? -17.559 4.814 24.670 1.00 86.06 157 LYS A O 1
ATOM 1261 N N . ARG A 1 158 ? -19.716 5.094 25.215 1.00 89.44 158 ARG A N 1
ATOM 1262 C CA . ARG A 1 158 ? -20.171 5.322 23.837 1.00 89.44 158 ARG A CA 1
ATOM 1263 C C . ARG A 1 158 ? -19.559 6.583 23.230 1.00 89.44 158 ARG A C 1
ATOM 1265 O O . ARG A 1 158 ? -19.133 6.530 22.081 1.00 89.44 158 ARG A O 1
ATOM 1272 N N . ALA A 1 159 ? -19.523 7.692 23.967 1.00 89.56 159 ALA A N 1
ATOM 1273 C CA . ALA A 1 159 ? -18.928 8.941 23.496 1.00 89.56 159 ALA A CA 1
ATOM 1274 C C . ALA A 1 159 ? -17.438 8.760 23.171 1.00 89.56 159 ALA A C 1
ATOM 1276 O O . ALA A 1 159 ? -16.985 9.175 22.107 1.00 89.56 159 ALA A O 1
ATOM 1277 N N . PHE A 1 160 ? -16.712 8.054 24.038 1.00 88.69 160 PHE A N 1
ATOM 1278 C CA . PHE A 1 160 ? -15.307 7.721 23.837 1.00 88.69 160 PHE A CA 1
ATOM 1279 C C . PHE A 1 160 ? -15.076 6.860 22.585 1.00 88.69 160 PHE A C 1
ATOM 1281 O O . PHE A 1 160 ? -14.290 7.221 21.710 1.00 88.69 160 PHE A O 1
ATOM 1288 N N . ILE A 1 161 ? -15.827 5.763 22.439 1.00 90.81 161 ILE A N 1
ATOM 1289 C CA . ILE A 1 161 ? -15.741 4.879 21.265 1.00 90.81 161 ILE A CA 1
ATOM 1290 C C . ILE A 1 161 ? -16.069 5.633 19.970 1.00 90.81 161 ILE A C 1
ATOM 1292 O O . ILE A 1 161 ? -15.444 5.395 18.938 1.00 90.81 161 ILE A O 1
ATOM 1296 N N . ASN A 1 162 ? -17.046 6.537 20.008 1.00 92.25 162 ASN A N 1
ATOM 1297 C CA . ASN A 1 162 ? -17.422 7.338 18.849 1.00 92.25 162 ASN A CA 1
ATOM 1298 C C . ASN A 1 162 ? -16.323 8.337 18.459 1.00 92.25 162 ASN A C 1
ATOM 1300 O O . ASN A 1 162 ? -16.042 8.484 17.276 1.00 92.25 162 ASN A O 1
ATOM 1304 N N . HIS A 1 163 ? -15.643 8.950 19.431 1.00 92.38 163 HIS A N 1
ATOM 1305 C CA . HIS A 1 163 ? -14.490 9.804 19.149 1.00 92.38 163 HIS A CA 1
ATOM 1306 C C . HIS A 1 163 ? -13.363 9.026 18.452 1.00 92.38 163 HIS A C 1
ATOM 1308 O O . HIS A 1 163 ? -12.805 9.480 17.453 1.00 92.38 163 HIS A O 1
ATOM 1314 N N . PHE A 1 164 ? -13.076 7.809 18.922 1.00 93.50 164 PHE A N 1
ATOM 1315 C CA . PHE A 1 164 ? -12.111 6.941 18.251 1.00 93.50 164 PHE A CA 1
ATOM 1316 C C . PHE A 1 164 ? -12.589 6.500 16.855 1.00 93.50 164 PHE A C 1
ATOM 1318 O O . PHE A 1 164 ? -11.792 6.417 15.922 1.00 93.50 164 PHE A O 1
ATOM 1325 N N . ALA A 1 165 ? -13.893 6.277 16.670 1.00 94.75 165 ALA A N 1
ATOM 1326 C CA . ALA A 1 165 ? -14.462 5.995 15.354 1.00 94.75 165 ALA A CA 1
ATOM 1327 C C . ALA A 1 165 ? -14.240 7.151 14.362 1.00 94.75 165 ALA A C 1
ATOM 1329 O O . ALA A 1 165 ? -13.895 6.898 13.208 1.00 94.75 165 ALA A O 1
ATOM 1330 N N . ASP A 1 166 ? -14.382 8.405 14.798 1.00 96.38 166 ASP A N 1
ATOM 1331 C CA . ASP A 1 166 ? -14.120 9.578 13.954 1.00 96.38 166 ASP A CA 1
ATOM 1332 C C . ASP A 1 166 ? -12.641 9.674 13.554 1.00 96.38 166 ASP A C 1
ATOM 1334 O O . ASP A 1 166 ? -12.328 9.937 12.388 1.00 96.38 166 ASP A O 1
ATOM 1338 N N . PHE A 1 167 ? -11.728 9.381 14.487 1.00 96.06 167 PHE A N 1
ATOM 1339 C CA . PHE A 1 167 ? -10.301 9.251 14.189 1.00 96.06 167 PHE A CA 1
ATOM 1340 C C . PHE A 1 167 ? -10.050 8.179 13.119 1.00 96.06 167 PHE A C 1
ATOM 1342 O O . PHE A 1 167 ? -9.440 8.474 12.089 1.00 96.06 167 PHE A O 1
ATOM 1349 N N . LEU A 1 168 ? -10.566 6.958 13.316 1.00 96.06 168 LEU A N 1
ATOM 1350 C CA . LEU A 1 168 ? -10.389 5.857 12.363 1.00 96.06 168 LEU A CA 1
ATOM 1351 C C . LEU A 1 168 ? -10.946 6.2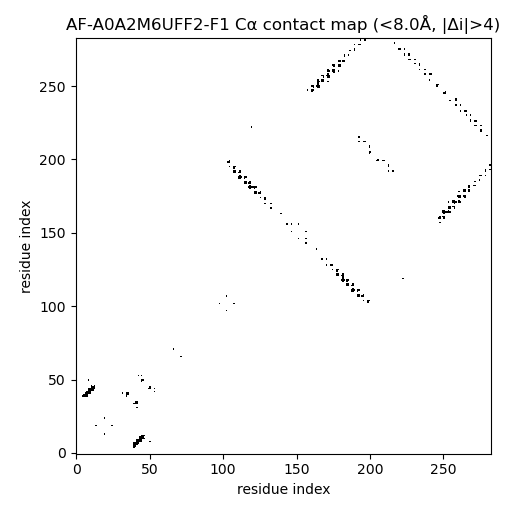07 10.984 1.00 96.06 168 LEU A C 1
ATOM 1353 O O . LEU A 1 168 ? -10.306 5.925 9.977 1.00 96.06 168 LEU A O 1
ATOM 1357 N N . LYS A 1 169 ? -12.110 6.859 10.930 1.00 97.50 169 LYS A N 1
ATOM 1358 C CA . LYS A 1 169 ? -12.724 7.302 9.678 1.00 97.50 169 LYS A CA 1
ATOM 1359 C C 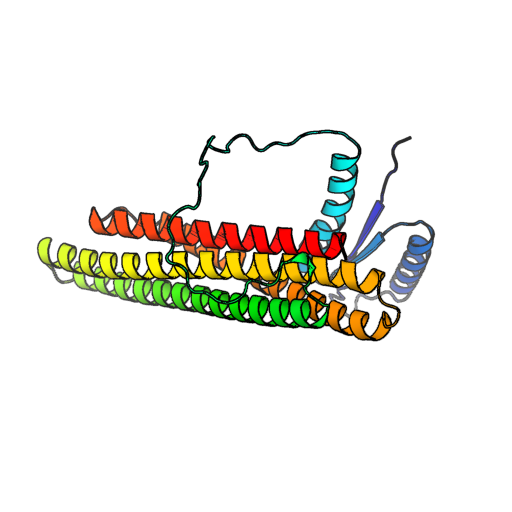. LYS A 1 169 ? -11.845 8.314 8.942 1.00 97.50 169 LYS A C 1
ATOM 1361 O O . LYS A 1 169 ? -11.641 8.173 7.741 1.00 97.50 169 LYS A O 1
ATOM 1366 N N . SER A 1 170 ? -11.323 9.314 9.651 1.00 97.75 170 SER A N 1
ATOM 1367 C CA . SER A 1 170 ? -10.424 10.320 9.073 1.00 97.75 170 SER A CA 1
ATOM 1368 C C . SER A 1 170 ? -9.157 9.677 8.501 1.00 97.75 170 SER A C 1
ATOM 1370 O O . SER A 1 170 ? -8.778 9.943 7.360 1.00 97.75 170 SER A O 1
ATOM 1372 N N . LYS A 1 171 ? -8.545 8.754 9.253 1.00 97.25 171 LYS A N 1
ATOM 1373 C CA . LYS A 1 171 ? -7.339 8.046 8.806 1.00 97.25 171 LYS A CA 1
ATOM 1374 C C . LYS A 1 171 ? -7.605 7.069 7.667 1.00 97.25 171 LYS A C 1
ATOM 1376 O O . LYS A 1 171 ? -6.779 6.986 6.770 1.00 97.25 171 LYS A O 1
ATOM 1381 N N . ALA A 1 172 ? -8.754 6.395 7.656 1.00 97.38 172 ALA A N 1
ATOM 1382 C CA . ALA A 1 172 ? -9.161 5.533 6.550 1.00 97.38 172 ALA A CA 1
ATOM 1383 C C . ALA A 1 172 ? -9.292 6.312 5.233 1.00 97.38 172 ALA A C 1
ATOM 1385 O O . ALA A 1 172 ? -8.795 5.861 4.209 1.00 97.38 172 ALA A O 1
ATOM 1386 N N . ILE A 1 173 ? -9.905 7.502 5.266 1.00 97.81 173 ILE A N 1
ATOM 1387 C CA . ILE A 1 173 ? -10.030 8.365 4.081 1.00 97.81 173 ILE A CA 1
ATOM 1388 C C . ILE A 1 173 ? -8.650 8.798 3.577 1.00 97.81 173 ILE A C 1
ATOM 1390 O O . ILE A 1 173 ? -8.387 8.716 2.382 1.00 97.81 173 ILE A O 1
ATOM 1394 N N . ALA A 1 174 ? -7.763 9.232 4.478 1.00 97.69 174 ALA A N 1
ATOM 1395 C CA . ALA A 1 174 ? -6.404 9.612 4.099 1.00 97.69 174 ALA A CA 1
ATOM 1396 C C . ALA A 1 174 ? -5.622 8.424 3.511 1.00 97.69 174 ALA A C 1
ATOM 1398 O O . ALA A 1 174 ? -4.931 8.578 2.512 1.00 97.69 174 ALA A O 1
ATOM 1399 N N . LEU A 1 175 ? -5.763 7.233 4.099 1.00 97.06 175 LEU A N 1
ATOM 1400 C CA . LEU A 1 175 ? -5.092 6.020 3.633 1.00 97.06 175 LEU A CA 1
ATOM 1401 C C . LEU A 1 175 ? -5.554 5.621 2.223 1.00 97.06 175 LEU A C 1
ATOM 1403 O O . LEU A 1 175 ? -4.719 5.335 1.371 1.00 97.06 175 LEU A O 1
ATOM 1407 N N . ASP A 1 176 ? -6.863 5.664 1.965 1.00 97.38 176 ASP A N 1
ATOM 1408 C CA . ASP A 1 176 ? -7.453 5.408 0.644 1.00 97.38 176 ASP A CA 1
ATOM 1409 C C . ASP A 1 176 ? -6.956 6.409 -0.414 1.00 97.38 176 ASP A C 1
ATOM 1411 O O . ASP A 1 176 ? -6.599 6.023 -1.528 1.00 97.38 176 ASP A O 1
ATOM 1415 N N . GLN A 1 177 ? -6.882 7.695 -0.060 1.00 97.56 177 GLN A N 1
ATOM 1416 C CA . GLN A 1 177 ? -6.374 8.741 -0.952 1.00 97.56 177 GLN A CA 1
ATOM 1417 C C . GLN A 1 177 ? -4.905 8.519 -1.320 1.00 97.56 177 GLN A C 1
ATOM 1419 O O . GLN A 1 177 ? -4.558 8.593 -2.498 1.00 97.56 177 GLN A O 1
ATOM 1424 N N . GLU A 1 178 ? -4.057 8.205 -0.341 1.00 97.00 178 GLU A N 1
ATOM 1425 C CA . GLU A 1 178 ? -2.636 7.942 -0.587 1.00 97.00 178 GLU A CA 1
ATOM 1426 C C . GLU A 1 178 ? -2.417 6.657 -1.387 1.00 97.00 178 GLU A C 1
ATOM 1428 O O . GLU A 1 178 ? -1.562 6.627 -2.269 1.00 97.00 178 GLU A O 1
ATOM 1433 N N . ALA A 1 179 ? -3.216 5.611 -1.151 1.00 96.06 179 ALA A N 1
ATOM 1434 C CA . ALA A 1 179 ? -3.164 4.383 -1.943 1.00 96.06 179 ALA A CA 1
ATOM 1435 C C . ALA A 1 179 ? -3.482 4.649 -3.423 1.00 96.06 179 ALA A C 1
ATOM 1437 O O . ALA A 1 179 ? -2.737 4.228 -4.310 1.00 96.06 179 ALA A O 1
ATOM 1438 N N . LYS A 1 180 ? -4.543 5.417 -3.696 1.00 96.75 180 LYS A N 1
ATOM 1439 C CA . LYS A 1 180 ? -4.933 5.805 -5.060 1.00 96.75 180 LYS A CA 1
ATOM 1440 C C . LYS A 1 180 ? -3.909 6.719 -5.724 1.00 96.75 180 LYS A C 1
ATOM 1442 O O . LYS A 1 180 ? -3.629 6.548 -6.910 1.00 96.75 180 LYS A O 1
ATOM 1447 N N . ALA A 1 181 ? -3.337 7.662 -4.977 1.00 95.06 181 ALA A N 1
ATOM 1448 C CA . ALA A 1 181 ? -2.278 8.535 -5.472 1.00 95.06 181 ALA A CA 1
ATOM 1449 C C . ALA A 1 181 ? -1.022 7.731 -5.839 1.00 95.06 181 ALA A C 1
ATOM 1451 O O . ALA A 1 181 ? -0.528 7.854 -6.958 1.00 95.06 181 ALA A O 1
ATOM 1452 N N . ALA A 1 182 ? -0.567 6.840 -4.949 1.00 94.69 182 ALA A N 1
ATOM 1453 C CA . ALA A 1 182 ? 0.569 5.957 -5.205 1.00 94.69 182 ALA A CA 1
ATOM 1454 C C . ALA A 1 182 ? 0.346 5.101 -6.457 1.00 94.69 182 ALA A C 1
ATOM 1456 O O . ALA A 1 182 ? 1.229 4.981 -7.302 1.00 94.69 182 ALA A O 1
ATOM 1457 N N . ARG A 1 183 ? -0.862 4.551 -6.605 1.00 94.94 183 ARG A N 1
ATOM 1458 C CA . ARG A 1 183 ? -1.263 3.747 -7.758 1.00 94.94 183 ARG A CA 1
ATOM 1459 C C . ARG A 1 183 ? -1.224 4.528 -9.070 1.00 94.94 183 ARG A C 1
ATOM 1461 O O . ARG A 1 183 ? -0.643 4.053 -10.045 1.00 94.94 183 ARG A O 1
ATOM 1468 N N . ALA A 1 184 ? -1.820 5.719 -9.101 1.00 94.88 184 ALA A N 1
ATOM 1469 C CA . ALA A 1 184 ? -1.829 6.566 -10.290 1.00 94.88 184 ALA A CA 1
ATOM 1470 C C . ALA A 1 184 ? -0.404 6.973 -10.699 1.00 94.88 184 ALA A C 1
ATOM 1472 O O . ALA A 1 184 ? -0.026 6.809 -11.861 1.00 94.88 184 ALA A O 1
ATOM 1473 N N . SER A 1 185 ? 0.404 7.423 -9.736 1.00 94.88 185 SER A N 1
ATOM 1474 C CA . SER A 1 185 ? 1.799 7.801 -9.967 1.00 94.88 185 SER A CA 1
ATOM 1475 C C . SER A 1 185 ? 2.643 6.610 -10.419 1.00 94.88 185 SER A C 1
ATOM 1477 O O . SER A 1 185 ? 3.426 6.734 -11.357 1.00 94.88 185 SER A O 1
ATOM 1479 N N . PHE A 1 186 ? 2.437 5.422 -9.848 1.00 95.19 186 PHE A N 1
ATOM 1480 C CA . PHE A 1 186 ? 3.154 4.231 -10.289 1.00 95.19 186 PHE A CA 1
ATOM 1481 C C . PHE A 1 186 ? 2.782 3.815 -11.716 1.00 95.19 186 PHE A C 1
ATOM 1483 O O . PHE A 1 186 ? 3.657 3.475 -12.511 1.00 95.19 186 PHE A O 1
ATOM 1490 N N . SER A 1 187 ? 1.493 3.859 -12.063 1.00 93.88 187 SER A N 1
ATOM 1491 C CA . SER A 1 187 ? 1.043 3.560 -13.424 1.00 93.88 187 SER A CA 1
ATOM 1492 C C . SER A 1 187 ? 1.669 4.515 -14.440 1.00 93.88 187 SER A C 1
ATOM 1494 O O . SER A 1 187 ? 2.054 4.079 -15.527 1.00 93.88 187 SER A O 1
ATOM 1496 N N . LEU A 1 188 ? 1.788 5.799 -14.085 1.00 92.81 188 LEU A N 1
ATOM 1497 C CA . LEU A 1 188 ? 2.462 6.789 -14.916 1.00 92.81 188 LEU A CA 1
ATOM 1498 C C . LEU A 1 188 ? 3.935 6.418 -15.095 1.00 92.81 188 LEU A C 1
ATOM 1500 O O . LEU A 1 188 ? 4.358 6.217 -16.230 1.00 92.81 188 LEU A O 1
ATOM 1504 N N . PHE A 1 189 ? 4.661 6.190 -13.995 1.00 94.06 189 PHE A N 1
ATOM 1505 C CA . PHE A 1 189 ? 6.054 5.734 -14.019 1.00 94.06 189 PHE A CA 1
ATOM 1506 C C . PHE A 1 189 ? 6.241 4.522 -14.942 1.00 94.06 189 PHE A C 1
ATOM 1508 O O . PHE A 1 189 ? 7.070 4.555 -15.849 1.00 94.06 189 PHE A O 1
ATOM 1515 N N . ALA A 1 190 ? 5.431 3.475 -14.768 1.00 91.31 190 ALA A N 1
ATOM 1516 C CA . ALA A 1 190 ? 5.531 2.263 -15.572 1.00 91.31 190 ALA A CA 1
ATOM 1517 C C . ALA A 1 190 ? 5.335 2.538 -17.070 1.00 91.31 190 ALA A C 1
ATOM 1519 O O . ALA A 1 190 ? 6.088 2.022 -17.900 1.00 91.31 190 ALA A O 1
ATOM 1520 N N . SER A 1 191 ? 4.357 3.378 -17.422 1.00 91.62 191 SER A N 1
ATOM 1521 C CA . SER A 1 191 ? 4.109 3.760 -18.813 1.00 91.62 191 SER A CA 1
ATOM 1522 C C . SER A 1 191 ? 5.260 4.576 -19.414 1.00 91.62 191 SER A C 1
ATOM 1524 O O . SER A 1 191 ? 5.673 4.297 -20.542 1.00 91.62 191 SER A O 1
ATOM 1526 N N . SER A 1 192 ? 5.842 5.504 -18.647 1.00 89.88 192 SER A N 1
ATOM 1527 C CA . SER A 1 192 ? 6.967 6.337 -19.078 1.00 89.88 192 SER A CA 1
ATOM 1528 C C . SER A 1 192 ? 8.229 5.502 -19.297 1.00 89.88 192 SER A C 1
ATOM 1530 O O . SER A 1 192 ? 8.902 5.684 -20.309 1.00 89.88 192 SER A O 1
ATOM 1532 N N . ILE A 1 193 ? 8.517 4.516 -18.435 1.00 89.81 193 ILE A N 1
ATOM 1533 C CA . ILE A 1 193 ? 9.659 3.603 -18.625 1.00 89.81 193 ILE A CA 1
ATOM 1534 C C . ILE A 1 193 ? 9.500 2.735 -19.876 1.00 89.81 193 ILE A C 1
ATOM 1536 O O . ILE A 1 193 ? 10.454 2.560 -20.636 1.00 89.81 193 ILE A O 1
ATOM 1540 N N . VAL A 1 194 ? 8.301 2.205 -20.127 1.00 89.12 194 VAL A N 1
ATOM 1541 C CA . VAL A 1 194 ? 8.042 1.418 -21.343 1.00 89.12 194 VAL A CA 1
ATOM 1542 C C . VAL A 1 194 ? 8.216 2.282 -22.597 1.00 89.12 194 VAL A C 1
ATOM 1544 O O . VAL A 1 194 ? 8.823 1.825 -23.568 1.00 89.12 194 VAL A O 1
ATOM 1547 N N . ALA A 1 195 ? 7.737 3.529 -22.573 1.00 87.75 195 ALA A N 1
ATOM 1548 C CA . ALA A 1 195 ? 7.921 4.475 -23.671 1.00 87.75 195 ALA A CA 1
ATOM 1549 C C . ALA A 1 195 ? 9.405 4.821 -23.892 1.00 87.75 195 ALA A C 1
ATOM 1551 O O . ALA A 1 195 ? 9.880 4.760 -25.026 1.00 87.75 195 ALA A O 1
ATOM 1552 N N . LEU A 1 196 ? 10.158 5.096 -22.819 1.00 86.38 196 LEU A N 1
ATOM 1553 C CA . LEU A 1 196 ? 11.605 5.348 -22.870 1.00 86.38 196 LEU A CA 1
ATOM 1554 C C . LEU A 1 196 ? 12.370 4.205 -23.531 1.00 86.38 196 LEU A C 1
ATOM 1556 O O . LEU A 1 196 ? 13.205 4.439 -24.404 1.00 86.38 196 LEU A O 1
ATOM 1560 N N . ALA A 1 197 ? 12.070 2.965 -23.149 1.00 85.94 197 ALA A N 1
ATOM 1561 C CA . ALA A 1 197 ? 12.712 1.796 -23.737 1.00 85.94 197 ALA A CA 1
ATOM 1562 C C . ALA A 1 197 ? 12.372 1.616 -25.226 1.00 85.94 197 ALA A C 1
ATOM 1564 O O . ALA A 1 197 ? 13.196 1.108 -25.988 1.00 85.94 197 ALA A O 1
ATOM 1565 N N . GLY A 1 198 ? 11.174 2.036 -25.649 1.00 85.44 198 GLY A N 1
ATOM 1566 C CA . GLY A 1 198 ? 10.792 2.116 -27.060 1.00 85.44 198 GLY A CA 1
ATOM 1567 C C . GLY A 1 198 ? 11.650 3.126 -27.823 1.00 85.44 198 GLY A C 1
ATOM 1568 O O . GLY A 1 198 ? 12.330 2.750 -28.775 1.00 85.44 198 GLY A O 1
ATOM 1569 N N . LEU A 1 199 ? 11.701 4.371 -27.341 1.00 82.62 199 LEU A N 1
ATOM 1570 C CA . LEU A 1 199 ? 12.468 5.461 -27.957 1.00 82.62 199 LEU A CA 1
ATOM 1571 C C . LEU A 1 199 ? 13.979 5.177 -28.001 1.00 82.62 199 LEU A C 1
ATOM 1573 O O . LEU A 1 199 ? 14.665 5.542 -28.955 1.00 82.62 199 LEU A O 1
ATOM 1577 N N . GLN A 1 200 ? 14.520 4.474 -27.001 1.00 78.94 200 GLN A N 1
ATOM 1578 C CA . GLN A 1 200 ? 15.930 4.084 -26.991 1.00 78.94 200 GLN A CA 1
ATOM 1579 C C . GLN A 1 200 ? 16.291 3.157 -28.162 1.00 78.94 200 GLN A C 1
ATOM 1581 O O . GLN A 1 200 ? 17.394 3.262 -28.699 1.00 78.94 200 GLN A O 1
ATOM 1586 N N . LYS A 1 201 ? 15.384 2.260 -28.578 1.00 77.69 201 LYS A N 1
ATOM 1587 C CA . LYS A 1 201 ? 15.622 1.349 -29.715 1.00 77.69 201 LYS A CA 1
ATOM 1588 C C . LYS A 1 201 ? 15.760 2.101 -31.042 1.00 77.69 201 LYS A C 1
ATOM 1590 O O . LYS A 1 201 ? 16.346 1.561 -31.977 1.00 77.69 201 LYS A O 1
ATOM 1595 N N . GLU A 1 202 ? 15.252 3.328 -31.110 1.00 77.00 202 GLU A N 1
ATOM 1596 C CA . GLU A 1 202 ? 15.259 4.178 -32.303 1.00 77.00 202 GLU A CA 1
ATOM 1597 C C . GLU A 1 202 ? 16.449 5.158 -32.333 1.00 77.00 202 GLU A C 1
ATOM 1599 O O . GLU A 1 202 ? 16.796 5.677 -33.395 1.00 77.00 202 GLU A O 1
ATOM 1604 N N . SER A 1 203 ? 17.115 5.391 -31.194 1.00 72.88 203 SER A N 1
ATOM 1605 C CA . SER A 1 203 ? 18.192 6.380 -31.060 1.00 72.88 203 SER A CA 1
ATOM 1606 C C . SER A 1 203 ? 19.593 5.810 -31.328 1.00 72.88 203 SER A C 1
ATOM 1608 O O . SER A 1 203 ? 19.963 4.737 -30.847 1.00 72.88 203 SER A O 1
ATOM 1610 N N . GLN A 1 204 ? 20.429 6.576 -32.043 1.00 66.25 204 GLN A N 1
ATOM 1611 C CA . GLN A 1 204 ? 21.845 6.248 -32.280 1.00 66.25 204 GLN A CA 1
ATOM 1612 C C . GLN A 1 204 ? 22.721 6.409 -31.021 1.00 66.25 204 GLN A C 1
ATOM 1614 O O . GLN A 1 204 ? 23.781 5.793 -30.934 1.00 66.25 204 GLN A O 1
ATOM 1619 N N . GLU A 1 205 ? 22.267 7.160 -30.011 1.00 66.50 205 GLU A N 1
ATOM 1620 C CA . GLU A 1 205 ? 22.967 7.378 -28.730 1.00 66.50 205 GLU A CA 1
ATOM 1621 C C . GLU A 1 205 ? 22.593 6.327 -27.663 1.00 66.50 205 GLU A C 1
ATOM 1623 O O . GLU A 1 205 ? 22.510 6.614 -26.466 1.00 66.50 205 GLU A O 1
ATOM 1628 N N . SER A 1 206 ? 22.347 5.085 -28.094 1.00 65.38 206 SER A N 1
ATOM 1629 C CA . SER A 1 206 ? 21.725 4.040 -27.269 1.00 65.38 206 SER A CA 1
ATOM 1630 C C . SER A 1 206 ? 22.425 3.764 -25.931 1.00 65.38 206 SER A C 1
ATOM 1632 O O . SER A 1 206 ? 21.762 3.332 -24.994 1.00 65.38 206 SER A O 1
ATOM 1634 N N . GLU A 1 207 ? 23.730 4.020 -25.806 1.00 71.75 207 GLU A N 1
ATOM 1635 C CA . GLU A 1 207 ? 24.531 3.649 -24.635 1.00 71.75 207 GLU A CA 1
ATOM 1636 C C . GLU A 1 207 ? 24.313 4.572 -23.424 1.00 71.75 207 GLU A C 1
ATOM 1638 O O . GLU A 1 207 ? 24.196 4.083 -22.300 1.00 71.75 207 GLU A O 1
ATOM 1643 N N . LYS A 1 208 ? 24.150 5.888 -23.639 1.00 69.19 208 LYS A N 1
ATOM 1644 C CA . LYS A 1 208 ? 23.836 6.845 -22.560 1.00 69.19 208 LYS A CA 1
ATOM 1645 C C . LYS A 1 208 ? 22.448 6.572 -21.978 1.00 69.19 208 LYS A C 1
ATOM 1647 O O . LYS A 1 208 ? 22.296 6.420 -20.768 1.00 69.19 208 LYS A O 1
ATOM 1652 N N . TYR A 1 209 ? 21.461 6.407 -22.854 1.00 73.38 209 TYR A N 1
ATOM 1653 C CA . TYR A 1 209 ? 20.078 6.129 -22.466 1.00 73.38 209 TYR A CA 1
ATOM 1654 C C . TYR A 1 209 ? 19.897 4.732 -21.861 1.00 73.38 209 TYR A C 1
ATOM 1656 O O . TYR A 1 209 ? 19.010 4.519 -21.040 1.00 73.38 209 TYR A O 1
ATOM 1664 N N . ARG A 1 210 ? 20.792 3.786 -22.180 1.00 76.94 210 ARG A N 1
ATOM 1665 C CA . ARG A 1 210 ? 20.816 2.466 -21.533 1.00 76.94 210 ARG A CA 1
ATOM 1666 C C . ARG A 1 210 ? 21.147 2.560 -20.053 1.00 76.94 210 ARG A C 1
ATOM 1668 O O . ARG A 1 210 ? 20.586 1.805 -19.265 1.00 76.94 210 ARG A O 1
ATOM 1675 N N . SER A 1 211 ? 22.061 3.459 -19.697 1.00 80.00 211 SER A N 1
ATOM 1676 C CA . SER A 1 211 ? 22.438 3.706 -18.306 1.00 80.00 211 SER A CA 1
ATOM 1677 C C . SER A 1 211 ? 21.272 4.314 -17.521 1.00 80.00 211 SER A C 1
ATOM 1679 O O . SER A 1 211 ? 20.945 3.843 -16.435 1.00 80.00 211 SER A O 1
ATOM 1681 N N . GLU A 1 212 ? 20.577 5.297 -18.102 1.00 77.69 212 GLU A N 1
ATOM 1682 C CA . GLU A 1 212 ? 19.394 5.921 -17.490 1.00 77.69 212 GLU A CA 1
ATOM 1683 C C . GLU A 1 212 ? 18.251 4.913 -17.299 1.00 77.69 212 GLU A C 1
ATOM 1685 O O . GLU A 1 212 ? 17.710 4.794 -16.199 1.00 77.69 212 GLU A O 1
ATOM 1690 N N . LEU A 1 213 ? 17.947 4.101 -18.318 1.00 83.00 213 LEU A N 1
ATOM 1691 C CA . LEU A 1 213 ? 16.949 3.037 -18.205 1.00 83.00 213 LEU A CA 1
ATOM 1692 C C . LEU A 1 213 ? 17.319 2.012 -17.122 1.00 83.00 213 LEU A C 1
ATOM 1694 O O . LEU A 1 213 ? 16.463 1.606 -16.338 1.00 83.00 213 LEU A O 1
ATOM 1698 N N . ALA A 1 214 ? 18.593 1.619 -17.035 1.00 84.50 214 ALA A N 1
ATOM 1699 C CA . ALA A 1 214 ? 19.068 0.714 -15.990 1.00 84.50 214 ALA A CA 1
ATOM 1700 C C . ALA A 1 214 ? 18.898 1.309 -14.581 1.00 84.50 214 ALA A C 1
ATOM 1702 O O . ALA A 1 214 ? 18.533 0.583 -13.655 1.00 84.50 214 ALA A O 1
ATOM 1703 N N . ASN A 1 215 ? 19.096 2.621 -14.419 1.00 85.38 215 ASN A N 1
ATOM 1704 C CA . ASN A 1 215 ? 18.842 3.304 -13.151 1.00 85.38 215 ASN A CA 1
ATOM 1705 C C . ASN A 1 215 ? 17.357 3.244 -12.777 1.00 85.38 215 ASN A C 1
ATOM 1707 O O . ASN A 1 215 ? 17.033 2.889 -11.646 1.00 85.38 215 ASN A O 1
ATOM 1711 N N . PHE A 1 216 ? 16.447 3.503 -13.719 1.00 87.06 216 PHE A N 1
ATOM 1712 C CA . PHE A 1 216 ? 15.010 3.389 -13.455 1.00 87.06 216 PHE A CA 1
ATOM 1713 C C . PHE A 1 216 ? 14.572 1.963 -13.116 1.00 87.06 216 PHE A C 1
ATOM 1715 O O . PHE A 1 216 ? 13.757 1.774 -12.215 1.00 87.06 216 PHE A O 1
ATOM 1722 N N . LEU A 1 217 ? 15.134 0.955 -13.788 1.00 86.31 217 LEU A N 1
ATOM 1723 C CA . LEU A 1 217 ? 14.880 -0.451 -13.465 1.00 86.31 217 LEU A CA 1
ATOM 1724 C C . LEU A 1 217 ? 15.376 -0.809 -12.059 1.00 86.31 217 LEU A C 1
ATOM 1726 O O . LEU A 1 217 ? 14.676 -1.504 -11.327 1.00 86.31 217 LEU A O 1
ATOM 1730 N N . SER A 1 218 ? 16.535 -0.285 -11.652 1.00 86.88 218 SER A N 1
ATOM 1731 C CA . SER A 1 218 ? 17.050 -0.439 -10.287 1.00 86.88 218 SER A CA 1
ATOM 1732 C C . SER A 1 218 ? 16.112 0.196 -9.252 1.00 86.88 218 SER A C 1
ATOM 1734 O O . SER A 1 218 ? 15.786 -0.423 -8.240 1.00 86.88 218 SER A O 1
ATOM 1736 N N . VAL A 1 219 ? 15.589 1.397 -9.526 1.00 86.12 219 VAL A N 1
ATOM 1737 C CA . VAL A 1 219 ? 14.602 2.051 -8.648 1.00 86.12 219 VAL A CA 1
ATOM 1738 C C . VAL A 1 219 ? 13.296 1.254 -8.583 1.00 86.12 219 VAL A C 1
ATOM 1740 O O . VAL A 1 219 ? 12.743 1.073 -7.497 1.00 86.12 219 VAL A O 1
ATOM 1743 N N . ALA A 1 220 ? 12.823 0.726 -9.714 1.00 85.19 220 ALA A N 1
ATOM 1744 C CA . ALA A 1 220 ? 11.661 -0.153 -9.748 1.00 85.19 220 ALA A CA 1
ATOM 1745 C C . ALA A 1 220 ? 11.891 -1.397 -8.872 1.00 85.19 220 ALA A C 1
ATOM 1747 O O . ALA A 1 220 ? 11.060 -1.716 -8.027 1.00 85.19 220 ALA A O 1
ATOM 1748 N N . GLU A 1 221 ? 13.043 -2.059 -8.993 1.00 87.06 221 GLU A N 1
ATOM 1749 C CA . GLU A 1 221 ? 13.395 -3.226 -8.178 1.00 87.06 221 GLU A CA 1
ATOM 1750 C C . GLU A 1 221 ? 13.465 -2.904 -6.676 1.00 87.06 221 GLU A C 1
ATOM 1752 O O . GLU A 1 221 ? 12.967 -3.673 -5.849 1.00 87.06 221 GLU A O 1
ATOM 1757 N N . LEU A 1 222 ? 14.025 -1.752 -6.298 1.00 86.94 222 LEU A N 1
ATOM 1758 C CA . LEU A 1 222 ? 14.002 -1.288 -4.908 1.00 86.94 222 LEU A CA 1
ATOM 1759 C C . LEU A 1 222 ? 12.566 -1.141 -4.399 1.00 86.94 222 LEU A C 1
ATOM 1761 O O . LEU A 1 222 ? 12.242 -1.636 -3.320 1.00 86.94 222 LEU A O 1
ATOM 1765 N N . MET A 1 223 ? 11.685 -0.545 -5.201 1.00 86.56 223 MET A N 1
ATOM 1766 C CA . MET A 1 223 ? 10.284 -0.381 -4.830 1.00 86.56 223 MET A CA 1
ATOM 1767 C C . MET A 1 223 ? 9.537 -1.715 -4.736 1.00 86.56 223 MET A C 1
ATOM 1769 O O . MET A 1 223 ? 8.732 -1.890 -3.822 1.00 86.56 223 MET A O 1
ATOM 1773 N N . LEU A 1 224 ? 9.838 -2.683 -5.610 1.00 88.75 224 LEU A N 1
ATOM 1774 C CA . LEU A 1 224 ? 9.309 -4.045 -5.500 1.00 88.75 224 LEU A CA 1
ATOM 1775 C C . LEU A 1 224 ? 9.662 -4.662 -4.147 1.00 88.75 224 LEU A C 1
ATOM 1777 O O . LEU A 1 224 ? 8.798 -5.225 -3.477 1.00 88.75 224 LEU A O 1
ATOM 1781 N N . ASN A 1 225 ? 10.924 -4.539 -3.731 1.00 87.44 225 ASN A N 1
ATOM 1782 C CA . ASN A 1 225 ? 11.370 -5.048 -2.438 1.00 87.44 225 ASN A CA 1
ATOM 1783 C C . ASN A 1 225 ? 10.615 -4.371 -1.285 1.00 87.44 225 ASN A C 1
ATOM 1785 O O . ASN A 1 225 ? 10.095 -5.067 -0.414 1.00 87.44 225 ASN A O 1
ATOM 1789 N N . THR A 1 226 ? 10.466 -3.044 -1.322 1.00 86.00 226 THR A N 1
ATOM 1790 C CA . THR A 1 226 ? 9.703 -2.299 -0.310 1.00 86.00 226 THR A CA 1
ATOM 1791 C C . THR A 1 226 ? 8.234 -2.728 -0.261 1.00 86.00 226 THR A C 1
ATOM 1793 O O . THR A 1 226 ? 7.671 -2.879 0.824 1.00 86.00 226 THR A O 1
ATOM 1796 N N . VAL A 1 227 ? 7.597 -2.958 -1.410 1.00 87.56 227 VAL A N 1
ATOM 1797 C CA . VAL A 1 227 ? 6.210 -3.439 -1.477 1.00 87.56 227 VAL A CA 1
ATOM 1798 C C . VAL A 1 227 ? 6.081 -4.843 -0.884 1.00 87.56 227 VAL A C 1
ATOM 1800 O O . VAL A 1 227 ? 5.198 -5.075 -0.059 1.00 87.56 227 VAL A O 1
ATOM 1803 N N . ILE A 1 228 ? 6.988 -5.761 -1.230 1.00 86.75 228 ILE A N 1
ATOM 1804 C CA . ILE A 1 228 ? 6.995 -7.131 -0.695 1.00 86.75 228 ILE A CA 1
ATOM 1805 C C . ILE A 1 228 ? 7.139 -7.123 0.834 1.00 86.75 228 ILE A C 1
ATOM 1807 O O . ILE A 1 228 ? 6.412 -7.840 1.525 1.00 86.75 228 ILE A O 1
ATOM 1811 N N . GLU A 1 229 ? 8.040 -6.299 1.371 1.00 85.12 229 GLU A N 1
ATOM 1812 C CA . GLU A 1 229 ? 8.243 -6.160 2.818 1.00 85.12 229 GLU A CA 1
ATOM 1813 C C . GLU A 1 229 ? 6.986 -5.619 3.519 1.00 85.12 229 GLU A C 1
ATOM 1815 O O . GLU A 1 229 ? 6.541 -6.168 4.531 1.00 85.12 229 GLU A O 1
ATOM 1820 N N . ASN A 1 230 ? 6.349 -4.593 2.947 1.00 85.06 230 ASN A N 1
ATOM 1821 C CA . ASN A 1 230 ? 5.153 -3.977 3.525 1.00 85.06 230 ASN A CA 1
ATOM 1822 C C . ASN A 1 230 ? 3.880 -4.818 3.360 1.00 85.06 230 ASN A C 1
ATOM 1824 O O . AS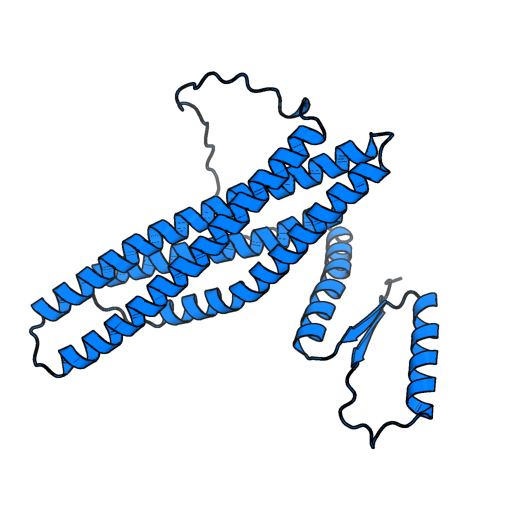N A 1 230 ? 2.938 -4.672 4.146 1.00 85.06 230 ASN A O 1
ATOM 1828 N N . ARG A 1 231 ? 3.842 -5.744 2.397 1.00 87.69 231 ARG A N 1
ATOM 1829 C CA . ARG A 1 231 ? 2.687 -6.619 2.153 1.00 87.69 231 ARG A CA 1
ATOM 1830 C C . ARG A 1 231 ? 2.335 -7.480 3.365 1.00 87.69 231 ARG A C 1
ATOM 1832 O O . ARG A 1 231 ? 1.161 -7.647 3.698 1.00 87.69 231 ARG A O 1
ATOM 1839 N N . THR A 1 232 ? 3.344 -8.004 4.055 1.00 87.00 232 THR A N 1
ATOM 1840 C CA . THR A 1 232 ? 3.126 -8.804 5.269 1.00 87.00 232 THR A CA 1
ATOM 1841 C C . THR A 1 232 ? 2.556 -7.937 6.389 1.00 87.00 232 THR A C 1
ATOM 1843 O O . THR A 1 232 ? 1.581 -8.324 7.038 1.00 87.00 232 THR A O 1
ATOM 1846 N N . SER A 1 233 ? 3.100 -6.731 6.565 1.00 86.50 233 SER A N 1
ATOM 1847 C CA . SER A 1 233 ? 2.633 -5.763 7.561 1.00 86.50 233 SER A CA 1
ATOM 1848 C C . SER A 1 233 ? 1.180 -5.356 7.323 1.00 86.50 233 SER A C 1
ATOM 1850 O O . SER A 1 233 ? 0.383 -5.354 8.263 1.00 86.50 233 SER A O 1
ATOM 1852 N N . ILE A 1 234 ? 0.794 -5.080 6.073 1.00 90.00 234 ILE A N 1
ATOM 1853 C CA . ILE A 1 234 ? -0.573 -4.658 5.752 1.00 90.00 234 ILE A CA 1
ATOM 1854 C C . ILE A 1 234 ? -1.582 -5.798 5.891 1.00 90.00 234 ILE A C 1
ATOM 1856 O O . ILE A 1 234 ? -2.671 -5.595 6.424 1.00 90.00 234 ILE A O 1
ATOM 1860 N N . ALA A 1 235 ? -1.209 -7.022 5.506 1.00 89.88 235 ALA A N 1
ATOM 1861 C CA . ALA A 1 235 ? -2.050 -8.201 5.693 1.00 89.88 235 ALA A CA 1
ATOM 1862 C C . ALA A 1 235 ? -2.243 -8.537 7.184 1.00 89.88 235 ALA A C 1
ATOM 1864 O O . ALA A 1 235 ? -3.354 -8.868 7.619 1.00 89.88 235 ALA A O 1
ATOM 1865 N N . GLY A 1 236 ? -1.181 -8.408 7.985 1.00 88.88 236 GLY A N 1
ATOM 1866 C CA . GLY A 1 236 ? -1.246 -8.550 9.438 1.00 88.88 236 GLY A CA 1
ATOM 1867 C C . GLY A 1 236 ? -2.146 -7.490 10.072 1.00 88.88 236 GLY A C 1
ATOM 1868 O O . GLY A 1 236 ? -3.037 -7.818 10.859 1.00 88.88 236 GLY A O 1
ATOM 1869 N N . PHE A 1 237 ? -1.984 -6.231 9.662 1.00 90.19 237 PHE A N 1
ATOM 1870 C CA . PHE A 1 237 ? -2.808 -5.123 10.133 1.00 90.19 237 PHE A CA 1
ATOM 1871 C C . PHE A 1 237 ? -4.287 -5.306 9.771 1.00 90.19 237 PHE A C 1
ATOM 1873 O O . PHE A 1 237 ? -5.153 -5.198 10.640 1.00 90.19 237 PHE A O 1
ATOM 1880 N N . ARG A 1 238 ? -4.586 -5.705 8.529 1.00 94.31 238 ARG A N 1
ATOM 1881 C CA . ARG A 1 238 ? -5.937 -6.073 8.087 1.00 94.31 238 ARG A CA 1
ATOM 1882 C C . ARG A 1 238 ? -6.561 -7.125 8.997 1.00 94.31 238 ARG A C 1
ATOM 1884 O O . ARG A 1 238 ? -7.687 -6.961 9.461 1.00 94.31 238 ARG A O 1
ATOM 1891 N N . THR A 1 239 ? -5.819 -8.197 9.271 1.00 92.12 239 THR A N 1
ATOM 1892 C CA . THR A 1 239 ? -6.271 -9.300 10.128 1.00 92.12 239 THR A CA 1
ATOM 1893 C C . THR A 1 239 ? -6.584 -8.805 11.540 1.00 92.12 239 THR A C 1
ATOM 1895 O O . THR A 1 239 ? -7.635 -9.138 12.090 1.00 92.12 239 THR A O 1
ATOM 1898 N N . ALA A 1 240 ? -5.727 -7.949 12.103 1.00 89.12 240 ALA A N 1
ATOM 1899 C CA . ALA A 1 240 ? -5.969 -7.327 13.400 1.00 89.12 240 ALA A CA 1
ATOM 1900 C C . ALA A 1 240 ? -7.267 -6.500 13.399 1.00 89.12 240 ALA A C 1
ATOM 1902 O O . ALA A 1 240 ? -8.113 -6.701 14.269 1.00 89.12 240 ALA A O 1
ATOM 1903 N N . VAL A 1 241 ? -7.480 -5.648 12.389 1.00 90.12 241 VAL A N 1
ATOM 1904 C CA . VAL A 1 241 ? -8.691 -4.817 12.263 1.00 90.12 241 VAL A CA 1
ATOM 1905 C C . VAL A 1 241 ? -9.951 -5.675 12.101 1.00 90.12 241 VAL A C 1
ATOM 1907 O O . VAL A 1 241 ? -10.968 -5.409 12.752 1.00 90.12 241 VAL A O 1
ATOM 1910 N N . VAL A 1 242 ? -9.906 -6.740 11.290 1.00 93.25 242 VAL A N 1
ATOM 1911 C CA . VAL A 1 242 ? -11.024 -7.689 11.113 1.00 93.25 242 VAL A CA 1
ATOM 1912 C C . VAL A 1 242 ? -11.427 -8.330 12.440 1.00 93.25 242 VAL A C 1
ATOM 1914 O O . VAL A 1 242 ? -12.626 -8.440 12.708 1.00 93.25 242 VAL A O 1
ATOM 1917 N N . ASN A 1 243 ? -10.463 -8.659 13.299 1.00 89.19 243 ASN A N 1
ATOM 1918 C CA . ASN A 1 243 ? -10.714 -9.321 14.579 1.00 89.19 243 ASN A CA 1
ATOM 1919 C C . ASN A 1 243 ? -11.261 -8.393 15.676 1.00 89.19 243 ASN A C 1
ATOM 1921 O O . ASN A 1 243 ? -11.738 -8.882 16.699 1.00 89.19 243 ASN A O 1
ATOM 1925 N N . ILE A 1 244 ? -11.261 -7.069 15.474 1.00 87.00 244 ILE A N 1
ATOM 1926 C CA . ILE A 1 244 ? -11.866 -6.141 16.441 1.00 87.00 244 ILE A CA 1
ATOM 1927 C C . ILE A 1 244 ? -13.384 -6.411 16.541 1.00 87.00 244 ILE A C 1
ATOM 1929 O O . ILE A 1 244 ? -14.073 -6.400 15.514 1.00 87.00 244 ILE A O 1
ATOM 1933 N N . PRO A 1 245 ? -13.952 -6.631 17.739 1.00 87.06 245 PRO A N 1
ATOM 1934 C CA . PRO A 1 245 ? -15.378 -6.907 17.888 1.00 87.06 245 PRO A CA 1
ATOM 1935 C C . PRO A 1 245 ? -16.245 -5.731 17.422 1.00 87.06 245 PRO A C 1
ATOM 1937 O O . PRO A 1 245 ? -15.800 -4.588 17.318 1.00 87.06 245 PRO A O 1
ATOM 1940 N N . ARG A 1 246 ? -17.521 -6.010 17.141 1.00 90.56 246 ARG A N 1
ATOM 1941 C CA . ARG A 1 246 ? -18.496 -4.962 16.818 1.00 90.56 246 ARG A CA 1
ATOM 1942 C C . ARG A 1 246 ? -18.899 -4.237 18.100 1.00 90.56 246 ARG A C 1
ATOM 1944 O O . ARG A 1 246 ? -19.371 -4.890 19.024 1.00 90.56 246 ARG A O 1
ATOM 1951 N N . ILE A 1 247 ? -18.750 -2.910 18.139 1.00 89.12 247 ILE A N 1
ATOM 1952 C CA . ILE A 1 247 ? -18.970 -2.118 19.365 1.00 89.12 247 ILE A CA 1
ATOM 1953 C C . ILE A 1 247 ? -20.156 -1.158 19.205 1.00 89.12 247 ILE A C 1
ATOM 1955 O O . ILE A 1 247 ? -21.228 -1.392 19.757 1.00 89.12 247 ILE A O 1
ATOM 1959 N N . THR A 1 248 ? -20.003 -0.095 18.412 1.00 92.12 248 THR A N 1
ATOM 1960 C CA . THR A 1 248 ? -21.087 0.846 18.076 1.00 92.12 248 THR A CA 1
ATOM 1961 C C . THR A 1 248 ? -21.304 0.895 16.568 1.00 92.12 248 THR A C 1
ATOM 1963 O O . THR A 1 248 ? -20.448 0.478 15.791 1.00 92.12 248 THR A O 1
ATOM 1966 N N . ILE A 1 249 ? -22.451 1.420 16.124 1.00 95.31 249 ILE A N 1
ATOM 1967 C CA . ILE A 1 249 ? -22.739 1.592 14.690 1.00 95.31 249 ILE A CA 1
ATOM 1968 C C . ILE A 1 249 ? -21.663 2.460 14.017 1.00 95.31 249 ILE A C 1
ATOM 1970 O O . ILE A 1 249 ? -21.148 2.072 12.973 1.00 95.31 249 ILE A O 1
ATOM 1974 N N . GLN A 1 250 ? -21.289 3.585 14.635 1.00 94.88 250 GLN A N 1
ATOM 1975 C CA . GLN A 1 250 ? -20.277 4.505 14.101 1.00 94.88 250 GLN A CA 1
ATOM 1976 C C . GLN A 1 250 ? -18.896 3.848 14.039 1.00 94.88 250 GLN A C 1
ATOM 1978 O O . GLN A 1 250 ? -18.241 3.899 13.002 1.00 94.88 250 GLN A O 1
ATOM 1983 N N . PHE A 1 251 ? -18.498 3.141 15.100 1.00 94.50 251 PHE A N 1
ATOM 1984 C CA . PHE A 1 251 ? -17.249 2.386 15.110 1.00 94.50 251 PHE A CA 1
ATOM 1985 C C . PHE A 1 251 ? -17.215 1.313 14.020 1.00 94.50 251 PHE A C 1
ATOM 1987 O O . PHE A 1 251 ? -16.237 1.193 13.291 1.00 94.50 251 PHE A O 1
ATOM 1994 N N . ASN A 1 252 ? -18.309 0.569 13.848 1.00 95.06 252 ASN A N 1
ATOM 1995 C CA . ASN A 1 252 ? -18.404 -0.459 12.815 1.00 95.06 252 ASN A CA 1
ATOM 1996 C C . ASN A 1 252 ? -18.319 0.130 11.397 1.00 95.06 252 ASN A C 1
ATOM 1998 O O . ASN A 1 252 ? -17.742 -0.503 10.516 1.00 95.06 252 ASN A O 1
ATOM 2002 N N . GLN A 1 253 ? -18.883 1.321 11.170 1.00 97.25 253 GLN A N 1
ATOM 2003 C CA . GLN A 1 253 ? -18.761 2.036 9.896 1.00 97.25 253 GLN A CA 1
ATOM 2004 C C . GLN A 1 253 ? -17.322 2.498 9.649 1.00 97.25 253 GLN A C 1
ATOM 2006 O O . GLN A 1 253 ? -16.794 2.263 8.567 1.00 97.25 253 GLN A O 1
ATOM 2011 N N . ALA A 1 254 ? -16.671 3.092 10.652 1.00 97.00 254 ALA A N 1
ATOM 2012 C CA . ALA A 1 254 ? -15.275 3.513 10.558 1.00 97.00 254 ALA A CA 1
ATOM 2013 C C . ALA A 1 254 ? -14.331 2.324 10.322 1.00 97.00 254 ALA A C 1
ATOM 2015 O O . ALA A 1 254 ? -13.474 2.380 9.446 1.00 97.00 254 ALA A O 1
ATOM 2016 N N . LYS A 1 255 ? -14.550 1.209 11.031 1.00 95.56 255 LYS A N 1
ATOM 2017 C CA . LYS A 1 255 ? -13.841 -0.056 10.812 1.00 95.56 255 LYS A CA 1
ATOM 2018 C C . LYS A 1 255 ? -14.006 -0.558 9.378 1.00 95.56 255 LYS A C 1
ATOM 2020 O O . LYS A 1 255 ? -13.028 -0.999 8.788 1.00 95.56 255 LYS A O 1
ATOM 2025 N N . LYS A 1 256 ? -15.224 -0.518 8.825 1.00 97.62 256 LYS A N 1
ATOM 2026 C CA . LYS A 1 256 ? -15.462 -0.936 7.437 1.00 97.62 256 LYS A CA 1
ATOM 2027 C C . LYS A 1 256 ? -14.674 -0.063 6.457 1.00 97.62 256 LYS A C 1
ATOM 2029 O O . LYS A 1 256 ? -13.959 -0.610 5.636 1.00 97.62 256 LYS A O 1
ATOM 2034 N N . LEU A 1 257 ? -14.746 1.261 6.603 1.00 97.56 257 LEU A N 1
ATOM 2035 C CA . LEU A 1 257 ? -13.986 2.191 5.758 1.00 97.56 257 LEU A CA 1
ATOM 2036 C C . LEU A 1 257 ? -12.477 1.947 5.842 1.00 97.56 257 LEU A C 1
ATOM 2038 O O . LEU A 1 257 ? -11.793 2.002 4.830 1.00 97.56 257 LEU A O 1
ATOM 2042 N N . LEU A 1 258 ? -11.962 1.655 7.039 1.00 97.00 258 LEU A N 1
ATOM 2043 C CA . LEU A 1 258 ? -10.554 1.317 7.211 1.00 97.00 258 LEU A CA 1
ATOM 2044 C C . LEU A 1 258 ? -10.184 0.019 6.484 1.00 97.00 258 LEU A C 1
ATOM 2046 O O . LEU A 1 258 ? -9.128 -0.037 5.868 1.00 97.00 258 LEU A O 1
ATOM 2050 N N . LEU A 1 259 ? -11.031 -1.011 6.543 1.00 97.00 259 LEU A N 1
ATOM 2051 C CA . LEU A 1 259 ? -10.798 -2.254 5.801 1.00 97.00 259 LEU A CA 1
ATOM 2052 C C . LEU A 1 259 ? -10.809 -2.020 4.290 1.00 97.00 259 LEU A C 1
ATOM 2054 O O . LEU A 1 259 ? -9.909 -2.506 3.618 1.00 97.00 259 LEU A O 1
ATOM 2058 N N . ASP A 1 260 ? -11.762 -1.234 3.786 1.00 97.75 260 ASP A N 1
ATOM 2059 C CA . ASP A 1 260 ? -11.838 -0.887 2.364 1.00 97.75 260 ASP A CA 1
ATOM 2060 C C . ASP A 1 260 ? -10.562 -0.131 1.916 1.00 97.75 260 ASP A C 1
ATOM 2062 O O . ASP A 1 260 ? -9.988 -0.443 0.876 1.00 97.75 260 ASP A O 1
ATOM 2066 N N . ALA A 1 261 ? -10.052 0.798 2.736 1.00 97.56 261 ALA A N 1
ATOM 2067 C CA . ALA A 1 261 ? -8.804 1.522 2.463 1.00 97.56 261 ALA A CA 1
ATOM 2068 C C . ALA A 1 261 ? -7.556 0.618 2.504 1.00 97.56 261 ALA A C 1
ATOM 2070 O O . ALA A 1 261 ? -6.650 0.761 1.686 1.00 97.56 261 ALA A O 1
ATOM 2071 N N . ILE A 1 262 ? -7.503 -0.328 3.447 1.00 96.38 262 ILE A N 1
ATOM 2072 C CA . ILE A 1 262 ? -6.430 -1.330 3.523 1.00 96.38 262 ILE A CA 1
ATOM 2073 C C . ILE A 1 262 ? -6.450 -2.235 2.284 1.00 96.38 262 ILE A C 1
ATOM 2075 O O . ILE A 1 262 ? -5.387 -2.566 1.758 1.00 96.38 262 ILE A O 1
ATOM 2079 N N . ASP A 1 263 ? -7.638 -2.621 1.817 1.00 96.25 263 ASP A N 1
ATOM 2080 C CA . ASP A 1 263 ? -7.805 -3.432 0.611 1.00 96.25 263 ASP A CA 1
ATOM 2081 C C . ASP A 1 263 ? -7.314 -2.664 -0.634 1.00 96.25 263 ASP A C 1
ATOM 2083 O O . ASP A 1 263 ? -6.611 -3.246 -1.460 1.00 96.25 263 ASP A O 1
ATOM 2087 N N . GLU A 1 264 ? -7.549 -1.348 -0.734 1.00 96.19 264 GLU A N 1
ATOM 2088 C CA . GLU A 1 264 ? -6.974 -0.516 -1.811 1.00 96.19 264 GLU A CA 1
ATOM 2089 C C . GLU A 1 264 ? -5.436 -0.485 -1.765 1.00 96.19 264 GLU A C 1
ATOM 2091 O O . GLU A 1 264 ? -4.783 -0.591 -2.804 1.00 96.19 264 GLU A O 1
ATOM 2096 N N . CYS A 1 265 ? -4.820 -0.422 -0.578 1.00 95.00 265 CYS A N 1
ATOM 2097 C CA . CYS A 1 265 ? -3.362 -0.540 -0.473 1.00 95.00 265 CYS A CA 1
ATOM 2098 C C . CYS A 1 265 ? -2.848 -1.905 -0.967 1.00 95.00 265 CYS A C 1
ATOM 2100 O O . CYS A 1 265 ? -1.780 -1.975 -1.573 1.00 95.00 265 CYS A O 1
ATOM 2102 N N . GLN A 1 266 ? -3.588 -2.994 -0.723 1.00 94.31 266 GLN A N 1
ATOM 2103 C CA . GLN A 1 266 ? -3.226 -4.319 -1.240 1.00 94.31 266 GLN A CA 1
ATOM 2104 C C . GLN A 1 266 ? -3.327 -4.376 -2.767 1.00 94.31 266 GLN A C 1
ATOM 2106 O O . GLN A 1 266 ? -2.425 -4.913 -3.407 1.00 94.31 266 GLN A O 1
ATOM 2111 N N . VAL A 1 267 ? -4.369 -3.771 -3.348 1.00 94.38 267 VAL A N 1
ATOM 2112 C CA . VAL A 1 267 ? -4.513 -3.636 -4.806 1.00 94.38 267 VAL A CA 1
ATOM 2113 C C . VAL A 1 267 ? -3.339 -2.857 -5.396 1.00 94.38 267 VAL A C 1
ATOM 2115 O O . VAL A 1 267 ? -2.751 -3.298 -6.381 1.00 94.38 267 VAL A O 1
ATOM 2118 N N . PHE A 1 268 ? -2.948 -1.740 -4.777 1.00 94.31 268 PHE A N 1
ATOM 2119 C CA . PHE A 1 268 ? -1.761 -0.991 -5.187 1.00 94.31 268 PHE A CA 1
ATOM 2120 C C . PHE A 1 268 ? -0.496 -1.867 -5.178 1.00 94.31 268 PHE A C 1
ATOM 2122 O O . PHE A 1 268 ? 0.252 -1.869 -6.154 1.00 94.31 268 PHE A O 1
ATOM 2129 N N . PHE A 1 269 ? -0.270 -2.654 -4.124 1.00 93.38 269 PHE A N 1
ATOM 2130 C CA . PHE A 1 269 ? 0.884 -3.556 -4.046 1.00 93.38 269 PHE A CA 1
ATOM 2131 C C . PHE A 1 269 ? 0.888 -4.611 -5.160 1.00 93.38 269 PHE A C 1
ATOM 2133 O O . PHE A 1 269 ? 1.926 -4.830 -5.787 1.00 93.38 269 PHE A O 1
ATOM 2140 N N . ASP A 1 270 ? -0.265 -5.212 -5.455 1.00 92.12 270 ASP A N 1
ATOM 2141 C CA . ASP A 1 270 ? -0.406 -6.164 -6.562 1.00 92.12 270 ASP A CA 1
ATOM 2142 C C . ASP A 1 270 ? -0.121 -5.510 -7.925 1.00 92.12 270 ASP A C 1
ATOM 2144 O O . ASP A 1 270 ? 0.482 -6.126 -8.810 1.00 92.12 270 ASP A O 1
ATOM 2148 N N . GLU A 1 271 ? -0.509 -4.246 -8.104 1.00 90.56 271 GLU A N 1
ATOM 2149 C CA . GLU A 1 271 ? -0.220 -3.496 -9.325 1.00 90.56 271 GLU A CA 1
ATOM 2150 C C . GLU A 1 271 ? 1.246 -3.115 -9.468 1.00 90.56 271 GLU A C 1
ATOM 2152 O O . GLU A 1 271 ? 1.763 -3.191 -10.582 1.00 90.56 271 GLU A O 1
ATOM 2157 N N . VAL A 1 272 ? 1.932 -2.773 -8.374 1.00 90.81 272 VAL A N 1
ATOM 2158 C CA . VAL A 1 272 ? 3.384 -2.552 -8.397 1.00 90.81 272 VAL A CA 1
ATOM 2159 C C . VAL A 1 272 ? 4.108 -3.823 -8.812 1.00 90.81 272 VAL A C 1
ATOM 2161 O O . VAL A 1 272 ? 4.922 -3.790 -9.735 1.00 90.81 272 VAL A O 1
ATOM 2164 N N . GLU A 1 273 ? 3.764 -4.959 -8.199 1.00 89.88 273 GLU A N 1
ATOM 2165 C CA . GLU A 1 273 ? 4.333 -6.254 -8.570 1.00 89.88 273 GLU A CA 1
ATOM 2166 C C . GLU A 1 273 ? 4.122 -6.526 -10.067 1.00 89.88 273 GLU A C 1
ATOM 2168 O O . GLU A 1 273 ? 5.089 -6.744 -10.801 1.00 89.88 273 GLU A O 1
ATOM 2173 N N . ARG A 1 274 ? 2.877 -6.437 -10.555 1.00 88.94 274 ARG A N 1
ATOM 2174 C CA . ARG A 1 274 ? 2.557 -6.678 -11.971 1.00 88.94 274 ARG A CA 1
ATOM 2175 C C . ARG A 1 274 ? 3.260 -5.694 -12.908 1.00 88.94 274 ARG A C 1
ATOM 2177 O O . ARG A 1 274 ? 3.817 -6.118 -13.919 1.00 88.94 274 ARG A O 1
ATOM 2184 N N . GLY A 1 275 ? 3.239 -4.403 -12.592 1.00 87.31 275 GLY A N 1
ATOM 2185 C CA . GLY A 1 275 ? 3.795 -3.355 -13.443 1.00 87.31 275 GLY A CA 1
ATOM 2186 C C . GLY A 1 275 ? 5.302 -3.490 -13.612 1.00 87.31 275 GLY A C 1
ATOM 2187 O O . GLY A 1 275 ? 5.803 -3.369 -14.725 1.00 87.31 275 GLY A O 1
ATOM 2188 N N . ILE A 1 276 ? 6.029 -3.849 -12.553 1.00 88.06 276 ILE A N 1
ATOM 2189 C CA . ILE A 1 276 ? 7.481 -4.070 -12.630 1.00 88.06 276 ILE A CA 1
ATOM 2190 C C . ILE A 1 276 ? 7.816 -5.272 -13.521 1.00 88.06 276 ILE A C 1
ATOM 2192 O O . ILE A 1 276 ? 8.764 -5.218 -14.313 1.00 88.06 276 ILE A O 1
ATOM 2196 N N . PHE A 1 277 ? 7.014 -6.339 -13.466 1.00 80.62 277 PHE A N 1
ATOM 2197 C CA . PHE A 1 277 ? 7.156 -7.455 -14.404 1.00 80.62 277 PHE A CA 1
ATOM 2198 C C . PHE A 1 277 ? 6.890 -7.042 -15.854 1.00 80.62 277 PHE A C 1
ATOM 2200 O O . PHE A 1 277 ? 7.623 -7.464 -16.749 1.00 80.62 277 PHE A O 1
ATOM 2207 N N . GLU A 1 278 ? 5.866 -6.224 -16.102 1.00 83.56 278 GLU A N 1
ATOM 2208 C CA . GLU A 1 278 ? 5.558 -5.732 -17.447 1.00 83.56 278 GLU A CA 1
ATOM 2209 C C . GLU A 1 278 ? 6.656 -4.836 -18.012 1.00 83.56 278 GLU A C 1
ATOM 2211 O O . GLU A 1 278 ? 7.009 -4.994 -19.182 1.00 83.56 278 GLU A O 1
ATOM 2216 N N . ILE A 1 279 ? 7.212 -3.943 -17.188 1.00 82.12 27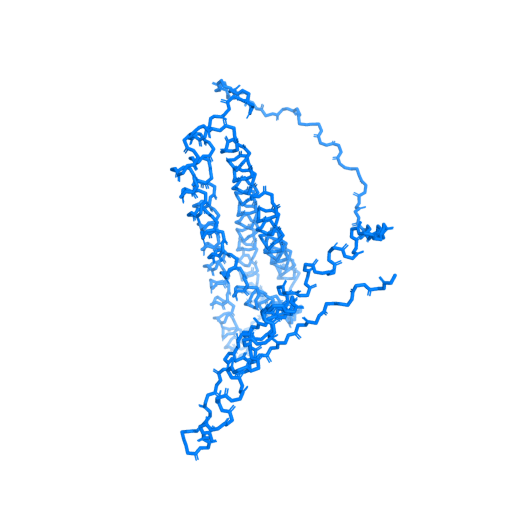9 ILE A N 1
ATOM 2217 C CA . ILE A 1 279 ? 8.366 -3.118 -17.545 1.00 82.12 279 ILE A CA 1
ATOM 2218 C C . ILE A 1 279 ? 9.507 -4.044 -17.978 1.00 82.12 279 ILE A C 1
ATOM 2220 O O . ILE A 1 279 ? 9.924 -3.999 -19.130 1.00 82.12 279 ILE A O 1
ATOM 2224 N N . THR A 1 280 ? 9.909 -4.979 -17.112 1.00 79.06 280 THR A N 1
ATOM 2225 C CA . THR A 1 280 ? 11.043 -5.889 -17.358 1.00 79.06 280 THR A CA 1
ATOM 2226 C C . THR A 1 280 ? 10.849 -6.774 -18.596 1.00 79.06 280 THR A C 1
ATOM 2228 O O . THR A 1 280 ? 11.815 -7.204 -19.217 1.00 79.06 280 THR A O 1
ATOM 2231 N N . ALA A 1 281 ? 9.604 -7.097 -18.959 1.00 77.50 281 ALA A N 1
ATOM 2232 C CA . ALA A 1 281 ? 9.299 -7.892 -20.147 1.00 77.50 281 ALA A CA 1
ATOM 2233 C C . ALA A 1 281 ? 9.333 -7.082 -21.457 1.00 77.50 281 ALA A C 1
ATOM 2235 O O . ALA A 1 281 ? 9.494 -7.675 -22.526 1.00 77.50 281 ALA A O 1
ATOM 2236 N N . LYS A 1 282 ? 9.116 -5.762 -21.393 1.00 75.62 282 LYS A N 1
ATOM 2237 C CA . LYS A 1 282 ? 9.016 -4.864 -22.559 1.00 75.62 282 LYS A CA 1
ATOM 2238 C C . LYS A 1 282 ? 10.305 -4.075 -22.827 1.00 75.62 282 LYS A C 1
ATOM 2240 O O . LYS A 1 282 ? 10.530 -3.678 -23.977 1.00 75.62 282 LYS A O 1
ATOM 2245 N N . THR A 1 283 ? 11.126 -3.867 -21.800 1.00 66.69 283 THR A N 1
ATOM 2246 C CA . THR A 1 283 ? 12.467 -3.270 -21.886 1.00 66.69 283 THR A CA 1
ATOM 2247 C C . THR A 1 283 ? 13.506 -4.313 -22.270 1.00 66.69 283 THR A C 1
ATOM 2249 O O . THR A 1 283 ? 14.159 -4.126 -23.321 1.00 66.69 283 THR A O 1
#